Protein AF-A0A955QNT4-F1 (afdb_monomer)

Structure (mmCIF, N/CA/C/O backbone):
data_AF-A0A955QNT4-F1
#
_entry.id   AF-A0A955QNT4-F1
#
loop_
_atom_site.group_PDB
_atom_site.id
_atom_site.type_symbol
_atom_site.label_atom_id
_atom_site.label_alt_id
_atom_site.label_comp_id
_atom_site.label_asym_id
_atom_site.label_entity_id
_atom_site.label_seq_id
_atom_site.pdbx_PDB_ins_code
_atom_site.Cartn_x
_atom_site.Cartn_y
_atom_site.Cartn_z
_atom_site.occupancy
_atom_site.B_iso_or_equiv
_atom_site.auth_seq_id
_atom_site.auth_comp_id
_atom_site.auth_asym_id
_atom_site.auth_atom_id
_atom_site.pdbx_PDB_model_num
ATOM 1 N N . MET A 1 1 ? -27.814 4.237 9.116 1.00 56.31 1 MET A N 1
ATOM 2 C CA . MET A 1 1 ? -26.468 3.789 9.526 1.00 56.31 1 MET A CA 1
ATOM 3 C C . MET A 1 1 ? -25.624 3.875 8.273 1.00 56.31 1 MET A C 1
ATOM 5 O O . MET A 1 1 ? -26.120 3.396 7.261 1.00 56.31 1 MET A O 1
ATOM 9 N N . LYS A 1 2 ? -24.486 4.582 8.290 1.00 69.38 2 LYS A N 1
ATOM 10 C CA . LYS A 1 2 ? -23.701 4.764 7.061 1.00 69.38 2 LYS A CA 1
ATOM 11 C C . LYS A 1 2 ? -23.157 3.414 6.589 1.00 69.38 2 LYS A C 1
ATOM 13 O O . LYS A 1 2 ? -22.729 2.636 7.436 1.00 69.38 2 LYS A O 1
ATOM 18 N N . THR A 1 3 ? -23.185 3.126 5.292 1.00 85.06 3 THR A N 1
ATOM 19 C CA . THR A 1 3 ? -22.500 1.945 4.730 1.00 85.06 3 THR A CA 1
ATOM 20 C C . THR A 1 3 ? -21.046 2.281 4.382 1.00 85.06 3 THR A C 1
ATOM 22 O O . THR A 1 3 ? -20.682 3.455 4.275 1.00 85.06 3 THR A O 1
ATOM 25 N N . ALA A 1 4 ? -20.204 1.264 4.168 1.00 82.56 4 ALA A N 1
ATOM 26 C CA . ALA A 1 4 ? -18.839 1.470 3.673 1.00 82.56 4 ALA A CA 1
ATOM 27 C C . ALA A 1 4 ? -18.819 2.236 2.331 1.00 82.56 4 ALA A C 1
ATOM 29 O O . ALA A 1 4 ? -17.996 3.128 2.134 1.00 82.56 4 ALA A O 1
ATOM 30 N N . GLU A 1 5 ? -19.772 1.955 1.438 1.00 82.19 5 GLU A N 1
ATOM 31 C CA . GLU A 1 5 ? -19.935 2.652 0.154 1.00 82.19 5 GLU A CA 1
ATOM 32 C C . GLU A 1 5 ? -20.304 4.131 0.338 1.00 82.19 5 GLU A C 1
ATOM 34 O O . GLU A 1 5 ? -19.745 5.007 -0.326 1.00 82.19 5 GLU A O 1
ATOM 39 N N . GLU A 1 6 ? -21.207 4.433 1.278 1.00 83.62 6 GLU A N 1
ATOM 40 C CA . GLU A 1 6 ? -21.573 5.813 1.604 1.00 83.62 6 GLU A CA 1
ATOM 41 C C . GLU A 1 6 ? -20.375 6.594 2.158 1.00 83.62 6 GLU A C 1
ATOM 43 O O . GLU A 1 6 ? -20.200 7.764 1.812 1.00 83.62 6 GLU A O 1
ATOM 48 N N . LEU A 1 7 ? -19.517 5.952 2.960 1.00 84.25 7 LEU A N 1
ATOM 49 C CA . LEU A 1 7 ? -18.293 6.564 3.480 1.00 84.25 7 LEU A CA 1
ATOM 50 C C . LEU A 1 7 ? -17.336 6.940 2.339 1.00 84.25 7 LEU A C 1
ATOM 52 O O . LEU A 1 7 ? -16.879 8.079 2.254 1.00 84.25 7 LEU A O 1
ATOM 56 N N . ILE A 1 8 ? -17.108 6.013 1.407 1.00 85.31 8 ILE A N 1
ATOM 57 C CA . ILE A 1 8 ? -16.223 6.223 0.257 1.00 85.31 8 ILE A CA 1
ATOM 58 C C . ILE A 1 8 ? -16.749 7.294 -0.696 1.00 85.31 8 ILE A C 1
ATOM 60 O O . ILE A 1 8 ? -15.956 8.101 -1.178 1.00 85.31 8 ILE A O 1
ATOM 64 N N . SER A 1 9 ? -18.065 7.364 -0.918 1.00 77.25 9 SER A N 1
ATOM 65 C CA . SER A 1 9 ? -18.668 8.364 -1.812 1.00 77.25 9 SER A CA 1
ATOM 66 C C . SER A 1 9 ? -18.325 9.811 -1.421 1.00 77.25 9 SER A C 1
ATOM 68 O O . SER A 1 9 ? -18.162 10.676 -2.283 1.00 77.25 9 SER A O 1
ATOM 70 N N . ILE A 1 10 ? -18.152 10.063 -0.121 1.00 70.62 10 ILE A N 1
ATOM 71 C CA . ILE A 1 10 ? -17.757 11.363 0.422 1.00 70.62 10 ILE A CA 1
ATOM 72 C C . ILE A 1 10 ? -16.232 11.522 0.323 1.00 70.62 10 ILE A C 1
ATOM 74 O O . ILE A 1 10 ? -15.733 12.561 -0.120 1.00 70.62 10 ILE A O 1
ATOM 78 N N . SER A 1 11 ? -15.481 10.477 0.676 1.00 69.50 11 SER A N 1
ATOM 79 C CA . SER A 1 11 ? -14.023 10.530 0.812 1.00 69.50 11 SER A CA 1
ATOM 80 C C . SER A 1 11 ? -13.242 10.526 -0.498 1.00 69.50 11 SER A C 1
ATOM 82 O O . SER A 1 11 ? -12.152 11.089 -0.537 1.00 69.50 11 SER A O 1
ATOM 84 N N . THR A 1 12 ? -13.760 9.964 -1.592 1.00 65.25 12 THR A N 1
ATOM 85 C CA . THR A 1 12 ? -13.044 9.955 -2.887 1.00 65.25 12 THR A CA 1
ATOM 86 C C . THR A 1 12 ? -12.895 11.342 -3.501 1.00 65.25 12 THR A C 1
ATOM 88 O O . THR A 1 12 ? -12.057 11.542 -4.377 1.00 65.25 12 THR A O 1
ATOM 91 N N . THR A 1 13 ? -13.681 12.314 -3.032 1.00 65.25 13 THR A N 1
ATOM 92 C CA . THR A 1 13 ? -13.513 13.727 -3.397 1.00 65.25 13 THR A CA 1
ATOM 93 C C . THR A 1 13 ? -12.337 14.365 -2.648 1.00 65.25 13 THR A C 1
ATOM 95 O O . THR A 1 13 ? -11.706 15.285 -3.165 1.00 65.25 13 THR A O 1
ATOM 98 N N . LEU A 1 14 ? -12.025 13.867 -1.447 1.00 68.69 14 LEU A N 1
ATOM 99 C CA . LEU A 1 14 ? -10.957 14.370 -0.579 1.00 68.69 14 LEU A CA 1
ATOM 100 C C . LEU A 1 14 ? -9.618 13.684 -0.880 1.00 68.69 14 LEU A C 1
ATOM 102 O O . LEU A 1 14 ? -8.588 14.346 -0.985 1.00 68.69 14 LEU A O 1
ATOM 106 N N . TYR A 1 15 ? -9.648 12.368 -1.099 1.00 81.38 15 TYR A N 1
ATOM 107 C CA . TYR A 1 15 ? -8.472 11.539 -1.344 1.00 81.38 15 TYR A CA 1
ATOM 108 C C . TYR A 1 15 ? -8.457 11.042 -2.786 1.00 81.38 15 TYR A C 1
ATOM 110 O O . TYR A 1 15 ? -9.047 10.016 -3.136 1.00 81.38 15 TYR A O 1
ATOM 118 N N . THR A 1 16 ? -7.759 11.793 -3.637 1.00 84.56 16 THR A N 1
ATOM 119 C CA . THR A 1 16 ? -7.593 11.459 -5.055 1.00 84.56 16 THR A CA 1
ATOM 120 C C . THR A 1 16 ? -6.184 10.964 -5.339 1.00 84.56 16 THR A C 1
ATOM 122 O O . THR A 1 16 ? -5.198 11.457 -4.784 1.00 84.56 16 THR A O 1
ATOM 125 N N . LEU A 1 17 ? -6.076 9.981 -6.235 1.00 87.00 17 LEU A N 1
ATOM 126 C CA . LEU A 1 17 ? -4.774 9.516 -6.693 1.00 87.00 17 LEU A CA 1
ATOM 127 C C . LEU A 1 17 ? -4.069 10.631 -7.487 1.00 87.00 17 LEU A C 1
ATOM 129 O O . LEU A 1 17 ? -4.701 11.286 -8.325 1.00 87.00 17 LEU A O 1
ATOM 133 N N . PRO A 1 18 ? -2.756 10.847 -7.274 1.00 88.06 18 PRO A N 1
ATOM 134 C CA . PRO A 1 18 ? -1.990 11.829 -8.028 1.00 88.06 18 PRO A CA 1
ATOM 135 C C . PRO A 1 18 ? -2.133 11.631 -9.540 1.00 88.06 18 PRO A C 1
ATOM 137 O O . PRO A 1 18 ? -2.067 10.504 -10.030 1.00 88.06 18 PRO A O 1
ATOM 140 N N . LYS A 1 19 ? -2.230 12.729 -10.302 1.00 88.19 19 LYS A N 1
ATOM 141 C CA . LYS A 1 19 ? -2.361 12.689 -11.774 1.00 88.19 19 LYS A CA 1
ATOM 142 C C . LYS A 1 19 ? -1.302 11.812 -12.449 1.00 88.19 19 LYS A C 1
ATOM 144 O O . LYS A 1 19 ? -1.617 11.102 -13.396 1.00 88.19 19 LYS A O 1
ATOM 149 N N . VAL A 1 20 ? -0.070 11.818 -11.935 1.00 90.06 20 VAL A N 1
ATOM 150 C CA . VAL A 1 20 ? 1.014 10.964 -12.445 1.00 90.06 20 VAL A CA 1
ATOM 151 C C . VAL A 1 20 ? 0.674 9.472 -12.362 1.00 90.06 20 VAL A C 1
ATOM 153 O O . VAL A 1 20 ? 0.978 8.729 -13.290 1.00 90.06 20 VAL A O 1
ATOM 156 N N . TYR A 1 21 ? -0.010 9.025 -11.304 1.00 91.25 21 TYR A N 1
ATOM 157 C CA . TYR A 1 21 ? -0.427 7.629 -11.193 1.00 91.25 21 TYR A CA 1
ATOM 158 C C . TYR A 1 21 ? -1.523 7.285 -12.206 1.00 91.25 21 TYR A C 1
ATOM 160 O O . TYR A 1 21 ? -1.507 6.198 -12.768 1.00 91.25 21 TYR A O 1
ATOM 168 N N . LEU A 1 22 ? -2.430 8.218 -12.510 1.00 90.31 22 LEU A N 1
ATOM 169 C CA . LEU A 1 22 ? -3.446 8.005 -13.546 1.00 90.31 22 LEU A CA 1
ATOM 170 C C . LEU A 1 22 ? -2.814 7.814 -14.935 1.00 90.31 22 LEU A C 1
ATOM 172 O O . LEU A 1 22 ? -3.275 6.975 -15.705 1.00 90.31 22 LEU A O 1
ATOM 176 N N . GLU A 1 23 ? -1.732 8.534 -15.245 1.00 91.81 23 GLU A N 1
ATOM 177 C CA . GLU A 1 23 ? -0.965 8.308 -16.479 1.00 91.81 23 GLU A CA 1
ATOM 178 C C . GLU A 1 23 ? -0.245 6.955 -16.469 1.00 91.81 23 GLU A C 1
ATOM 180 O O . GLU A 1 23 ? -0.274 6.232 -17.462 1.00 91.81 23 GLU A O 1
ATOM 185 N N . VAL A 1 24 ? 0.339 6.564 -15.334 1.00 92.69 24 VAL A N 1
ATOM 186 C CA . VAL A 1 24 ? 0.942 5.232 -15.161 1.00 92.69 24 VAL A CA 1
ATOM 187 C C . VAL A 1 24 ? -0.095 4.121 -15.344 1.00 92.69 24 VAL A C 1
ATOM 189 O O . VAL A 1 24 ? 0.181 3.135 -16.024 1.00 92.69 24 VAL A O 1
ATOM 192 N N . LYS A 1 25 ? -1.305 4.301 -14.806 1.00 90.25 25 LYS A N 1
ATOM 193 C CA . LYS A 1 25 ? -2.412 3.356 -14.956 1.00 90.25 25 LYS A CA 1
ATOM 194 C C . LYS A 1 25 ? -2.791 3.168 -16.426 1.00 90.25 25 LYS A C 1
ATOM 196 O O . LYS A 1 25 ? -2.890 2.033 -16.875 1.00 90.25 25 LYS A O 1
ATOM 201 N N . LYS A 1 26 ? -2.914 4.254 -17.202 1.00 91.75 26 LYS A N 1
ATOM 202 C CA . LYS A 1 26 ? -3.185 4.177 -18.653 1.00 91.75 26 LYS A CA 1
ATOM 203 C C . LYS A 1 26 ? -2.134 3.363 -19.404 1.00 91.75 26 LYS A C 1
ATOM 205 O O . LYS A 1 26 ? -2.475 2.658 -20.346 1.00 91.75 26 LYS A O 1
ATOM 210 N N . VAL A 1 27 ? -0.864 3.481 -19.010 1.00 94.12 27 VAL A N 1
ATOM 211 C CA . VAL A 1 27 ? 0.221 2.696 -19.610 1.00 94.12 27 VAL A CA 1
ATOM 212 C C . VAL A 1 27 ? 0.073 1.217 -19.260 1.00 94.12 27 VAL A C 1
ATOM 214 O O . VAL A 1 27 ? 0.208 0.380 -20.139 1.00 94.12 27 VAL A O 1
ATOM 217 N N . ILE A 1 28 ? -0.226 0.886 -18.004 1.00 90.38 28 ILE A N 1
ATOM 218 C CA . ILE A 1 28 ? -0.339 -0.509 -17.551 1.00 90.38 28 ILE A CA 1
ATOM 219 C C . ILE A 1 28 ? -1.591 -1.207 -18.091 1.00 90.38 28 ILE A C 1
ATOM 221 O O . ILE A 1 28 ? -1.541 -2.397 -18.385 1.00 90.38 28 ILE A O 1
ATOM 225 N N . ASP A 1 29 ? -2.686 -0.472 -18.278 1.00 88.81 29 ASP A N 1
ATOM 226 C CA . ASP A 1 29 ? -3.911 -1.003 -18.882 1.00 88.81 29 ASP A CA 1
ATOM 227 C C . ASP A 1 29 ? -3.786 -1.202 -20.410 1.00 88.81 29 ASP A C 1
ATOM 229 O O . ASP A 1 29 ? -4.643 -1.845 -21.018 1.00 88.81 29 ASP A O 1
ATOM 233 N N . ASN A 1 30 ? -2.749 -0.647 -21.052 1.00 93.19 30 ASN A N 1
ATOM 234 C CA . ASN A 1 30 ? -2.530 -0.770 -22.491 1.00 93.19 30 ASN A CA 1
ATOM 235 C C . ASN A 1 30 ? -1.679 -2.019 -22.814 1.00 93.19 30 ASN A C 1
ATOM 237 O O . ASN A 1 30 ? -0.495 -2.044 -22.471 1.00 93.19 30 ASN A O 1
ATOM 241 N N . PRO A 1 31 ? -2.222 -3.027 -23.527 1.00 90.00 31 PRO A N 1
ATOM 242 C CA . PRO A 1 31 ? -1.489 -4.253 -23.854 1.00 90.00 31 PRO A CA 1
ATOM 243 C C . PRO A 1 31 ? -0.277 -4.026 -24.772 1.00 90.00 31 PRO A C 1
ATOM 245 O O . PRO A 1 31 ? 0.640 -4.844 -24.771 1.00 90.00 31 PRO A O 1
ATOM 248 N N . ASP A 1 32 ? -0.249 -2.917 -25.517 1.00 94.19 32 ASP A N 1
ATOM 249 C CA . ASP A 1 32 ? 0.837 -2.565 -26.440 1.00 94.19 32 ASP A CA 1
ATOM 250 C C . ASP A 1 32 ? 1.890 -1.640 -25.801 1.00 94.19 32 ASP A C 1
ATOM 252 O O . ASP A 1 32 ? 2.818 -1.177 -26.471 1.00 94.19 32 ASP A O 1
ATOM 256 N N . ALA A 1 33 ? 1.752 -1.321 -24.510 1.00 94.75 33 ALA A N 1
ATOM 257 C CA . ALA A 1 33 ? 2.676 -0.433 -23.821 1.00 94.75 33 ALA A CA 1
ATOM 258 C C . ALA A 1 33 ? 4.062 -1.053 -23.622 1.00 94.75 33 ALA A C 1
ATOM 260 O O . ALA A 1 33 ? 4.229 -2.241 -23.343 1.00 94.75 33 ALA A O 1
ATOM 261 N N . THR A 1 34 ? 5.082 -0.200 -23.688 1.00 95.06 34 THR A N 1
ATOM 262 C CA . THR A 1 34 ? 6.476 -0.605 -23.504 1.00 95.06 34 THR A CA 1
ATOM 263 C C . THR A 1 34 ? 7.023 -0.198 -22.135 1.00 95.06 34 THR A C 1
ATOM 265 O O . THR A 1 34 ? 6.543 0.731 -21.480 1.00 95.06 34 THR A O 1
ATOM 268 N N . MET A 1 35 ? 8.141 -0.815 -21.734 1.00 94.62 35 MET A N 1
ATOM 269 C CA . MET A 1 35 ? 8.914 -0.394 -20.554 1.00 94.62 35 MET A CA 1
ATOM 270 C C . MET A 1 35 ? 9.315 1.090 -20.604 1.00 94.62 35 MET A C 1
ATOM 272 O O . MET A 1 35 ? 9.423 1.752 -19.566 1.00 94.62 35 MET A O 1
ATOM 276 N N . ALA A 1 36 ? 9.544 1.623 -21.809 1.00 95.19 36 ALA A N 1
ATOM 277 C CA . ALA A 1 36 ? 9.896 3.022 -22.009 1.00 95.19 36 ALA A CA 1
ATOM 278 C C . ALA A 1 36 ? 8.711 3.953 -21.720 1.00 95.19 36 ALA A C 1
ATOM 280 O O . ALA A 1 36 ? 8.914 5.036 -21.170 1.00 95.19 36 ALA A O 1
ATOM 281 N N . ASP A 1 37 ? 7.487 3.524 -22.032 1.00 96.06 37 ASP A N 1
ATOM 282 C CA . ASP A 1 37 ? 6.273 4.293 -21.761 1.00 96.06 37 ASP A CA 1
ATOM 283 C C . ASP A 1 37 ? 6.009 4.397 -20.260 1.00 96.06 37 ASP A C 1
ATOM 285 O O . ASP A 1 37 ? 5.780 5.500 -19.763 1.00 96.06 37 ASP A O 1
ATOM 289 N N . LEU A 1 38 ? 6.166 3.292 -19.519 1.00 95.50 38 LEU A N 1
ATOM 290 C CA . LEU A 1 38 ? 6.052 3.306 -18.055 1.00 95.50 38 LEU A CA 1
ATOM 291 C C . LEU A 1 38 ? 7.102 4.230 -17.436 1.00 95.50 38 LEU A C 1
ATOM 293 O O . LEU A 1 38 ? 6.799 5.061 -16.578 1.00 95.50 38 LEU A O 1
ATOM 297 N N . SER A 1 39 ? 8.342 4.122 -17.916 1.00 94.94 39 SER A N 1
ATOM 298 C CA . SER A 1 39 ? 9.442 4.951 -17.428 1.00 94.94 39 SER A CA 1
ATOM 299 C C . SER A 1 39 ? 9.177 6.435 -17.654 1.00 94.94 39 SER A C 1
ATOM 301 O O . SER A 1 39 ? 9.415 7.242 -16.754 1.00 94.94 39 SER A O 1
ATOM 303 N N . ARG A 1 40 ? 8.647 6.794 -18.831 1.00 95.25 40 ARG A N 1
ATOM 304 C CA . ARG A 1 40 ? 8.262 8.165 -19.179 1.00 95.25 40 ARG A CA 1
ATOM 305 C C . ARG A 1 40 ? 7.129 8.664 -18.289 1.00 95.25 40 ARG A C 1
ATOM 307 O O . ARG A 1 40 ? 7.255 9.758 -17.756 1.00 95.25 40 ARG A O 1
ATOM 314 N N . ALA A 1 41 ? 6.081 7.864 -18.091 1.00 95.31 41 ALA A N 1
ATOM 315 C CA . ALA A 1 41 ? 4.929 8.235 -17.271 1.00 95.31 41 ALA A CA 1
ATOM 316 C C . ALA A 1 41 ? 5.331 8.571 -15.826 1.00 95.31 41 ALA A C 1
ATOM 318 O O . ALA A 1 41 ? 4.942 9.615 -15.311 1.00 95.31 41 ALA A O 1
ATOM 319 N N . ILE A 1 42 ? 6.178 7.748 -15.198 1.00 94.81 42 ILE A N 1
ATOM 320 C CA . ILE A 1 42 ? 6.666 7.996 -13.828 1.00 94.81 42 ILE A CA 1
ATOM 321 C C . ILE A 1 42 ? 7.591 9.221 -13.783 1.00 94.81 42 ILE A C 1
ATOM 323 O O . ILE A 1 42 ? 7.513 10.031 -12.858 1.00 94.81 42 ILE A O 1
ATOM 327 N N . SER A 1 43 ? 8.445 9.375 -14.800 1.00 93.56 43 SER A N 1
ATOM 328 C CA . SER A 1 43 ? 9.464 10.433 -14.865 1.00 93.56 43 SER A CA 1
ATOM 329 C C . SER A 1 43 ? 8.893 11.845 -15.041 1.00 93.56 43 SER A C 1
ATOM 331 O O . SER A 1 43 ? 9.627 12.814 -14.862 1.00 93.56 43 SER A O 1
ATOM 333 N N . ILE A 1 44 ? 7.595 11.982 -15.347 1.00 92.44 44 ILE A N 1
ATOM 334 C CA . ILE A 1 44 ? 6.891 13.275 -15.392 1.00 92.44 44 ILE A CA 1
ATOM 335 C C . ILE A 1 44 ? 6.849 13.942 -14.009 1.00 92.44 44 ILE A C 1
ATOM 337 O O . ILE A 1 44 ? 6.885 15.169 -13.932 1.00 92.44 44 ILE A O 1
ATOM 341 N N . ASP A 1 45 ? 6.795 13.164 -12.921 1.00 93.94 45 ASP A N 1
ATOM 342 C CA . ASP A 1 45 ? 6.802 13.683 -11.549 1.00 93.94 45 ASP A CA 1
ATOM 343 C C . ASP A 1 45 ? 8.163 13.397 -10.883 1.00 93.94 45 ASP A C 1
ATOM 345 O O . ASP A 1 45 ? 8.455 12.248 -10.518 1.00 93.94 45 ASP A O 1
ATOM 349 N N . PRO A 1 46 ? 9.016 14.425 -10.688 1.00 91.75 46 PRO A N 1
ATOM 350 C CA . PRO A 1 46 ? 10.331 14.250 -10.073 1.00 91.75 46 PRO A CA 1
ATOM 351 C C . PRO A 1 46 ? 10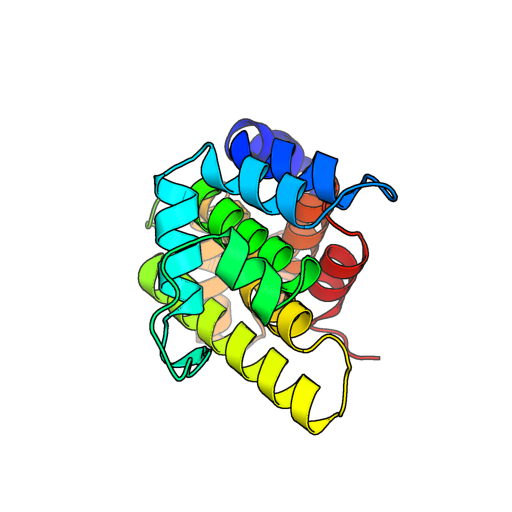.254 13.688 -8.654 1.00 91.75 46 PRO A C 1
ATOM 353 O O . PRO A 1 46 ? 11.126 12.930 -8.232 1.00 91.75 46 PRO A O 1
ATOM 356 N N . GLY A 1 47 ? 9.198 14.031 -7.914 1.00 91.69 47 GLY A N 1
ATOM 357 C CA . GLY A 1 47 ? 9.002 13.536 -6.564 1.00 91.69 47 GLY A CA 1
ATOM 358 C C . GLY A 1 47 ? 8.706 12.033 -6.545 1.00 91.69 47 GLY A C 1
ATOM 359 O O . GLY A 1 47 ? 9.307 11.309 -5.760 1.00 91.69 47 GLY A O 1
ATOM 360 N N . MET A 1 48 ? 7.786 11.569 -7.392 1.00 91.94 48 MET A N 1
ATOM 361 C CA . MET A 1 48 ? 7.402 10.165 -7.537 1.00 91.94 48 MET A CA 1
ATOM 362 C C . MET A 1 48 ? 8.621 9.363 -7.969 1.00 91.94 48 MET A C 1
ATOM 364 O O . MET A 1 48 ? 8.951 8.352 -7.357 1.00 91.94 48 MET A O 1
ATOM 368 N N . THR A 1 49 ? 9.348 9.886 -8.957 1.00 94.50 49 THR A N 1
ATOM 369 C CA . THR A 1 49 ? 10.608 9.320 -9.432 1.00 94.50 49 THR A CA 1
ATOM 370 C C . THR A 1 49 ? 11.614 9.153 -8.299 1.00 94.50 49 THR A C 1
ATOM 372 O O . THR A 1 49 ? 12.144 8.061 -8.101 1.00 94.50 49 THR A O 1
ATOM 375 N N . ALA A 1 50 ? 11.849 10.204 -7.511 1.00 94.50 50 ALA A N 1
ATOM 376 C CA . ALA A 1 50 ? 12.777 10.150 -6.389 1.00 94.50 50 ALA A CA 1
ATOM 377 C C . ALA A 1 50 ? 12.342 9.129 -5.326 1.00 94.50 50 ALA A C 1
ATOM 379 O O . ALA A 1 50 ? 13.176 8.367 -4.835 1.00 94.50 50 ALA A O 1
ATOM 380 N N . THR A 1 51 ? 11.051 9.071 -4.983 1.00 91.62 51 THR A N 1
ATOM 381 C CA . THR A 1 51 ? 10.539 8.120 -3.987 1.00 91.62 51 THR A CA 1
ATOM 382 C C . THR A 1 51 ? 10.618 6.674 -4.482 1.00 91.62 51 THR A C 1
ATOM 384 O O . THR A 1 51 ? 11.091 5.813 -3.741 1.00 91.62 51 THR A O 1
ATOM 387 N N . VAL A 1 52 ? 10.248 6.401 -5.737 1.00 92.62 52 VAL A N 1
ATOM 388 C CA . VAL A 1 52 ? 10.374 5.065 -6.345 1.00 92.62 52 VAL A CA 1
ATOM 389 C C . VAL A 1 52 ? 11.842 4.640 -6.394 1.00 92.62 52 VAL A C 1
ATOM 391 O O . VAL A 1 52 ? 12.176 3.546 -5.947 1.00 92.62 52 VAL A O 1
ATOM 394 N N . LEU A 1 53 ? 12.752 5.511 -6.840 1.00 94.38 53 LEU A N 1
ATOM 395 C CA . LEU A 1 53 ? 14.188 5.209 -6.839 1.00 94.38 53 LEU A CA 1
ATOM 396 C C . LEU A 1 53 ? 14.734 4.989 -5.425 1.00 94.38 53 LEU A C 1
ATOM 398 O O . LEU A 1 53 ? 15.587 4.123 -5.234 1.00 94.38 53 LEU A O 1
ATOM 402 N N . LYS A 1 54 ? 14.251 5.729 -4.421 1.00 92.56 54 LYS A N 1
ATOM 403 C CA . LYS A 1 54 ? 14.624 5.507 -3.016 1.00 92.56 54 LYS A CA 1
ATOM 404 C C . LYS A 1 54 ? 14.184 4.122 -2.537 1.00 92.56 54 LYS A C 1
ATOM 406 O O . LYS A 1 54 ? 14.971 3.452 -1.874 1.00 92.56 54 LYS A O 1
ATOM 411 N N . LEU A 1 55 ? 12.978 3.678 -2.901 1.00 88.75 55 LEU A N 1
ATOM 412 C CA . LEU A 1 55 ? 12.493 2.331 -2.589 1.00 88.75 55 LEU A CA 1
ATOM 413 C C . LEU A 1 55 ? 13.335 1.264 -3.288 1.00 88.75 55 LEU A C 1
ATOM 415 O O . LEU A 1 55 ? 13.845 0.375 -2.615 1.00 88.75 55 LEU A O 1
ATOM 419 N N . VAL A 1 56 ? 13.569 1.394 -4.596 1.00 91.19 56 VAL A N 1
ATOM 420 C CA . VAL A 1 56 ? 14.385 0.452 -5.388 1.00 91.19 56 VAL A CA 1
ATOM 421 C C . VAL A 1 56 ? 15.820 0.338 -4.862 1.00 91.19 56 VAL A C 1
ATOM 423 O O . VAL A 1 56 ? 16.410 -0.736 -4.903 1.00 91.19 56 VAL A O 1
ATOM 426 N N . ASN A 1 57 ? 16.387 1.424 -4.334 1.00 92.81 57 ASN A N 1
ATOM 427 C CA . ASN A 1 57 ? 17.729 1.432 -3.742 1.00 92.81 57 ASN A CA 1
ATOM 428 C C . ASN A 1 57 ? 17.765 1.076 -2.251 1.00 92.81 57 ASN A C 1
ATOM 430 O O . ASN A 1 57 ? 18.836 1.102 -1.644 1.00 92.81 57 ASN A O 1
ATOM 434 N N . SER A 1 58 ? 16.623 0.794 -1.628 1.00 89.00 58 SER A N 1
ATOM 435 C CA . SER A 1 58 ? 16.598 0.449 -0.211 1.00 89.00 58 SER A CA 1
ATOM 436 C C . SER A 1 58 ? 17.190 -0.944 0.032 1.00 89.00 58 SER A C 1
ATOM 438 O O . SER A 1 58 ? 17.245 -1.793 -0.864 1.00 89.00 58 SER A 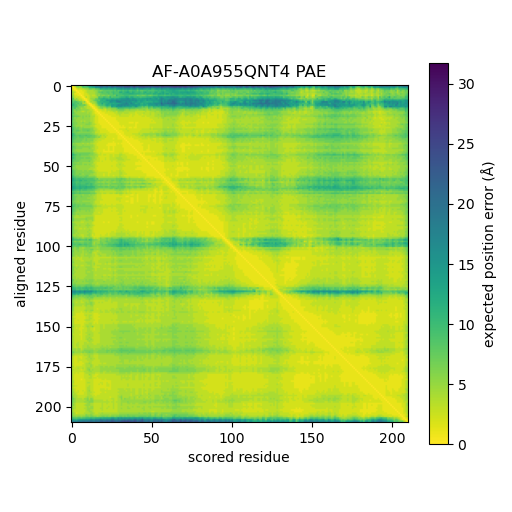O 1
ATOM 440 N N . ALA A 1 59 ? 17.595 -1.205 1.279 1.00 84.19 59 ALA A N 1
ATOM 441 C CA . ALA A 1 59 ? 18.108 -2.513 1.697 1.00 84.19 59 ALA A CA 1
ATOM 442 C C . ALA A 1 59 ? 17.142 -3.668 1.357 1.00 84.19 59 ALA A C 1
ATOM 444 O O . ALA A 1 59 ? 17.578 -4.792 1.138 1.00 84.19 59 ALA A O 1
ATOM 445 N N . PHE A 1 60 ? 15.847 -3.366 1.231 1.00 78.38 60 PHE A N 1
ATOM 446 C CA . PHE A 1 60 ? 14.783 -4.283 0.827 1.00 78.38 60 PHE A CA 1
ATOM 447 C C . PHE A 1 60 ? 14.995 -4.952 -0.542 1.00 78.38 60 PHE A C 1
ATOM 449 O O . PHE A 1 60 ? 14.566 -6.094 -0.720 1.00 78.38 60 PHE A O 1
ATOM 456 N N . TYR A 1 61 ? 15.618 -4.254 -1.499 1.00 83.38 61 TYR A N 1
ATOM 457 C CA . TYR A 1 61 ? 15.928 -4.778 -2.838 1.00 83.38 61 TYR A CA 1
ATOM 458 C C . TYR A 1 61 ? 17.390 -5.210 -2.994 1.00 83.38 61 TYR A C 1
ATOM 460 O O . TYR A 1 61 ? 17.714 -5.860 -3.985 1.00 83.38 61 TYR A O 1
ATOM 468 N N . ALA A 1 62 ? 18.258 -4.862 -2.035 1.00 86.00 62 ALA A N 1
ATOM 469 C CA . ALA A 1 62 ? 19.665 -5.271 -1.976 1.00 86.00 62 ALA A CA 1
ATOM 470 C C . ALA A 1 62 ? 20.414 -5.142 -3.321 1.00 86.00 62 ALA A C 1
ATOM 472 O O . ALA A 1 62 ? 21.174 -6.025 -3.722 1.00 86.00 62 ALA A O 1
ATOM 473 N N . MET A 1 63 ? 20.180 -4.039 -4.041 1.00 87.75 63 MET A N 1
ATOM 474 C CA . MET A 1 63 ? 20.745 -3.836 -5.374 1.00 87.75 63 MET A CA 1
ATOM 475 C C . MET A 1 63 ? 22.281 -3.768 -5.314 1.00 87.75 63 MET A C 1
ATOM 477 O O 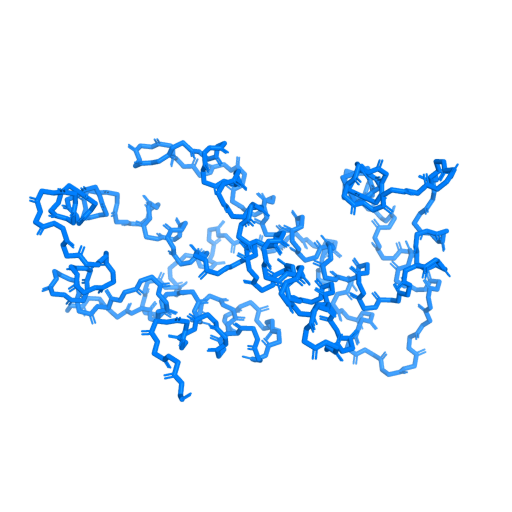. MET A 1 63 ? 22.826 -3.002 -4.518 1.00 87.75 63 MET A O 1
ATOM 481 N N . PRO A 1 64 ? 23.007 -4.499 -6.184 1.00 85.69 64 PRO A N 1
ATOM 482 C CA . PRO A 1 64 ? 24.473 -4.537 -6.156 1.00 85.69 64 PRO A CA 1
ATOM 483 C C . PRO A 1 64 ? 25.109 -3.201 -6.560 1.00 85.69 64 PRO A C 1
ATOM 485 O O . PRO A 1 64 ? 26.269 -2.935 -6.253 1.00 85.69 64 PRO A O 1
ATOM 488 N N . ARG A 1 65 ? 24.365 -2.364 -7.290 1.00 90.94 65 ARG A N 1
ATOM 489 C CA . ARG A 1 65 ? 24.745 -1.001 -7.665 1.00 90.94 65 ARG A CA 1
ATOM 490 C C . ARG A 1 65 ? 23.531 -0.096 -7.557 1.00 90.94 65 ARG A C 1
ATOM 492 O O . ARG A 1 65 ? 22.411 -0.533 -7.817 1.00 90.94 65 ARG A O 1
ATOM 499 N N . LYS A 1 66 ? 23.781 1.172 -7.233 1.00 93.31 66 LYS A N 1
ATOM 500 C CA . LYS A 1 66 ? 22.747 2.202 -7.168 1.00 93.31 66 LYS A CA 1
ATOM 501 C C . LYS A 1 66 ? 22.027 2.327 -8.517 1.00 93.31 66 LYS A C 1
ATOM 503 O O . LYS A 1 66 ? 22.663 2.431 -9.564 1.00 93.31 66 LYS A O 1
ATOM 508 N N . VAL A 1 67 ? 20.701 2.316 -8.476 1.00 96.00 67 VAL A N 1
ATOM 509 C CA . VAL A 1 67 ? 19.807 2.543 -9.613 1.00 96.00 67 VAL A CA 1
ATOM 510 C C . VAL A 1 67 ? 19.466 4.028 -9.668 1.00 96.00 67 VAL A C 1
ATOM 512 O O . VAL A 1 67 ? 18.868 4.562 -8.739 1.00 96.00 67 VAL A O 1
ATOM 515 N N . GLU A 1 68 ? 19.858 4.708 -10.743 1.00 94.81 68 GLU A N 1
ATOM 516 C CA . GLU A 1 68 ? 19.742 6.173 -10.846 1.00 94.81 68 GLU A CA 1
ATOM 517 C C . GLU A 1 68 ? 18.606 6.642 -11.763 1.00 94.81 68 GLU A C 1
ATOM 519 O O . GLU A 1 68 ? 18.268 7.821 -11.765 1.00 94.81 68 GLU A O 1
ATOM 524 N N . THR A 1 69 ? 17.992 5.736 -12.529 1.00 95.94 69 THR A N 1
ATOM 525 C CA . THR A 1 69 ? 16.927 6.072 -13.485 1.00 95.94 69 THR A CA 1
ATOM 526 C C . THR A 1 69 ? 15.767 5.090 -13.407 1.00 95.94 69 THR A C 1
ATOM 528 O O . THR A 1 69 ? 15.962 3.899 -13.143 1.00 95.94 69 THR A O 1
ATOM 531 N N . ILE A 1 70 ? 14.549 5.574 -13.680 1.00 96.06 70 ILE A N 1
ATOM 532 C CA . ILE A 1 70 ? 13.359 4.713 -13.733 1.00 96.06 70 ILE A CA 1
ATOM 533 C C . ILE A 1 70 ? 13.500 3.670 -14.836 1.00 96.06 70 ILE A C 1
ATOM 535 O O . ILE A 1 70 ? 13.221 2.503 -14.594 1.00 96.06 70 ILE A O 1
ATOM 539 N N . SER A 1 71 ? 14.036 4.037 -16.002 1.00 96.00 71 SER A N 1
ATOM 540 C CA . SER A 1 71 ? 14.277 3.081 -17.088 1.00 96.00 71 SER A CA 1
ATOM 541 C C . SER A 1 71 ? 15.161 1.914 -16.649 1.00 96.00 71 SER A C 1
ATOM 543 O O . SER A 1 71 ? 14.911 0.770 -17.025 1.00 96.00 71 SER A O 1
ATOM 545 N N . ARG A 1 72 ? 16.174 2.170 -15.808 1.00 94.88 72 ARG A N 1
ATOM 546 C CA . ARG A 1 72 ? 17.004 1.101 -15.246 1.00 94.88 72 ARG A CA 1
ATOM 547 C C . ARG A 1 72 ? 16.248 0.276 -14.206 1.00 94.88 72 ARG A C 1
ATOM 549 O O . ARG A 1 72 ? 16.410 -0.940 -14.207 1.00 94.88 72 ARG A O 1
ATOM 556 N N . ALA A 1 73 ? 15.432 0.905 -13.359 1.00 94.38 73 ALA A N 1
ATOM 557 C CA . ALA A 1 73 ? 14.583 0.197 -12.400 1.00 94.38 73 ALA A CA 1
ATOM 558 C C . ALA A 1 73 ? 13.610 -0.758 -13.110 1.00 94.38 73 ALA A C 1
ATOM 560 O O . ALA A 1 73 ? 13.576 -1.941 -12.780 1.00 94.38 73 ALA A O 1
ATOM 561 N N . VAL A 1 74 ? 12.907 -0.277 -14.141 1.00 94.50 74 VAL A N 1
ATOM 562 C CA . VAL A 1 74 ? 11.991 -1.078 -14.969 1.00 94.50 74 VAL A CA 1
ATOM 563 C C . VAL A 1 74 ? 12.738 -2.191 -15.703 1.00 94.50 74 VAL A C 1
ATOM 565 O O . VAL A 1 74 ? 12.250 -3.311 -15.761 1.00 94.50 74 VAL A O 1
ATOM 568 N N . GLY A 1 75 ? 13.944 -1.932 -16.216 1.00 93.12 75 GLY A N 1
ATOM 569 C CA . GLY A 1 75 ? 14.740 -2.962 -16.890 1.00 93.12 75 GLY A CA 1
ATOM 570 C C . GLY A 1 75 ? 15.251 -4.080 -15.970 1.00 93.12 75 GLY A C 1
ATOM 571 O O . GLY A 1 75 ? 15.508 -5.178 -16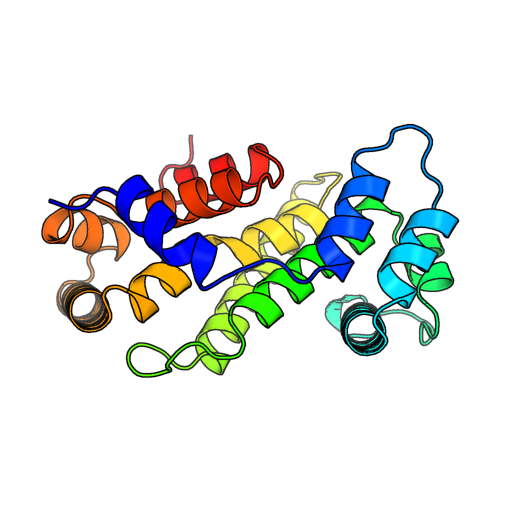.451 1.00 93.12 75 GLY A O 1
ATOM 572 N N . ILE A 1 76 ? 15.425 -3.817 -14.668 1.00 91.31 76 ILE A N 1
ATOM 573 C CA . ILE A 1 76 ? 15.865 -4.826 -13.688 1.00 91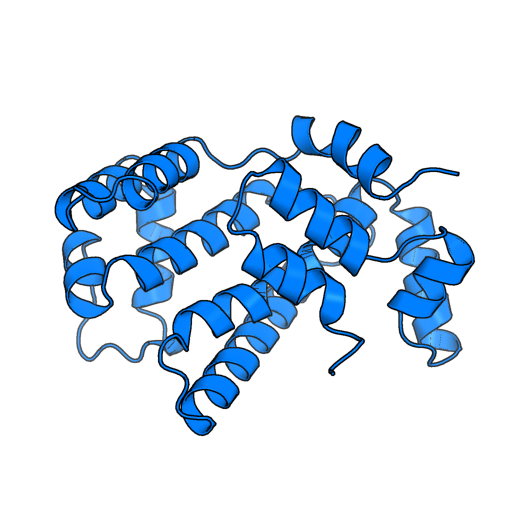.31 76 ILE A CA 1
ATOM 574 C C . ILE A 1 76 ? 14.669 -5.570 -13.089 1.00 91.31 76 ILE A C 1
ATOM 576 O O . ILE A 1 76 ? 14.704 -6.790 -12.981 1.00 91.31 76 ILE A O 1
ATOM 580 N N . LEU A 1 77 ? 13.646 -4.830 -12.656 1.00 89.00 77 LEU A N 1
ATOM 581 C CA . LEU A 1 77 ? 12.512 -5.377 -11.910 1.00 89.00 77 LEU A CA 1
ATOM 582 C C . LEU A 1 77 ? 11.359 -5.823 -12.816 1.00 89.00 77 LEU A C 1
ATOM 584 O O . LEU A 1 77 ? 10.551 -6.647 -12.412 1.00 89.00 77 LEU A O 1
ATOM 588 N N . GLY A 1 78 ? 11.267 -5.287 -14.031 1.00 90.00 78 GLY A N 1
ATOM 589 C CA . GLY A 1 78 ? 10.106 -5.438 -14.903 1.00 90.00 78 GLY A CA 1
ATOM 590 C C . GLY A 1 78 ? 9.053 -4.348 -14.686 1.00 90.00 78 GLY A C 1
ATOM 591 O O . GLY A 1 78 ? 9.147 -3.519 -13.777 1.00 90.00 78 GLY A O 1
ATOM 592 N N . MET A 1 79 ? 8.036 -4.333 -15.552 1.00 90.50 79 MET A N 1
ATOM 593 C CA . MET A 1 79 ? 6.990 -3.304 -15.511 1.00 90.50 79 MET A CA 1
ATOM 594 C C . MET A 1 79 ? 6.072 -3.449 -14.299 1.00 90.50 79 MET A C 1
ATOM 596 O O . MET A 1 79 ? 5.831 -2.462 -13.609 1.00 90.50 79 MET A O 1
ATOM 600 N N . GLN A 1 80 ? 5.589 -4.667 -14.027 1.00 87.81 80 GLN A N 1
ATOM 601 C CA . GLN A 1 80 ? 4.587 -4.897 -12.986 1.00 87.81 80 GLN A CA 1
ATOM 602 C C . GLN A 1 80 ? 5.097 -4.514 -11.586 1.00 87.81 80 GLN A C 1
ATOM 604 O O . GLN A 1 80 ? 4.433 -3.712 -10.933 1.00 87.81 80 GLN A O 1
ATOM 609 N N . PRO A 1 81 ? 6.302 -4.929 -11.140 1.00 88.44 81 PRO A N 1
ATOM 610 C CA . PRO A 1 81 ? 6.792 -4.510 -9.828 1.00 88.44 81 PRO A CA 1
ATOM 611 C C . PRO A 1 81 ? 7.001 -3.000 -9.701 1.00 88.44 81 PRO A C 1
ATOM 613 O O . PRO A 1 81 ? 6.752 -2.425 -8.644 1.00 88.44 81 PRO A O 1
ATOM 616 N N . VAL A 1 82 ? 7.445 -2.329 -10.769 1.00 91.94 82 VAL A N 1
ATOM 617 C CA . VAL A 1 82 ? 7.612 -0.868 -10.746 1.00 91.94 82 VAL A CA 1
ATOM 618 C C . VAL A 1 82 ? 6.259 -0.159 -10.712 1.00 91.94 82 VAL A C 1
ATOM 620 O O . VAL A 1 82 ? 6.121 0.835 -9.998 1.00 91.94 82 VAL A O 1
ATOM 623 N N . HIS A 1 83 ? 5.253 -0.669 -11.425 1.00 91.38 83 HIS A N 1
ATOM 624 C CA . HIS A 1 83 ? 3.876 -0.198 -11.292 1.00 91.38 83 HIS A CA 1
ATOM 625 C C . HIS A 1 83 ? 3.378 -0.339 -9.852 1.00 91.38 83 HIS A C 1
ATOM 627 O O . HIS A 1 83 ? 2.895 0.640 -9.288 1.00 91.38 83 HIS A O 1
ATOM 633 N N . ASP A 1 84 ? 3.549 -1.512 -9.244 1.00 89.69 84 ASP A N 1
ATOM 634 C CA . ASP A 1 84 ? 3.045 -1.799 -7.901 1.00 89.69 84 ASP A CA 1
ATOM 635 C C . ASP A 1 84 ? 3.716 -0.883 -6.856 1.00 89.69 84 ASP A C 1
ATOM 637 O O . ASP A 1 84 ? 3.041 -0.282 -6.017 1.00 89.69 84 ASP A O 1
ATOM 641 N N . LEU A 1 85 ? 5.032 -0.659 -6.962 1.00 89.94 85 LEU A N 1
ATOM 642 C CA . LEU A 1 85 ? 5.736 0.339 -6.144 1.00 89.94 85 LEU A CA 1
ATOM 643 C C . LEU A 1 85 ? 5.216 1.762 -6.375 1.00 89.94 85 LEU A C 1
ATOM 645 O O . LEU A 1 85 ? 5.096 2.543 -5.432 1.00 89.94 85 LEU A O 1
ATOM 649 N N . THR A 1 86 ? 4.922 2.119 -7.624 1.00 92.75 86 THR A N 1
ATOM 650 C CA . THR A 1 86 ? 4.397 3.447 -7.959 1.00 92.75 86 THR A CA 1
ATOM 651 C C . THR A 1 86 ? 2.999 3.645 -7.372 1.00 92.75 86 THR A C 1
ATOM 653 O O . THR A 1 86 ? 2.717 4.718 -6.845 1.00 92.75 86 THR A O 1
ATOM 656 N N . LEU A 1 87 ? 2.151 2.611 -7.398 1.00 91.44 87 LEU A N 1
ATOM 657 C CA . LEU A 1 87 ? 0.842 2.599 -6.744 1.00 91.44 87 LEU A CA 1
ATOM 658 C C . LEU A 1 87 ? 0.980 2.813 -5.234 1.00 91.44 87 LEU A C 1
ATOM 660 O O . LEU A 1 87 ? 0.331 3.698 -4.682 1.00 91.44 87 LEU A O 1
ATOM 664 N N . ALA A 1 88 ? 1.868 2.063 -4.579 1.00 89.44 88 ALA A N 1
ATOM 665 C CA . ALA A 1 88 ? 2.141 2.224 -3.155 1.00 89.44 88 ALA A CA 1
ATOM 666 C C . ALA A 1 88 ? 2.522 3.673 -2.801 1.00 89.44 88 ALA A C 1
ATOM 668 O O . ALA A 1 88 ? 1.914 4.283 -1.923 1.00 89.44 88 ALA A O 1
ATOM 669 N N . VAL A 1 89 ? 3.471 4.265 -3.538 1.00 91.00 89 VAL A N 1
ATOM 670 C CA . VAL A 1 89 ? 3.881 5.664 -3.330 1.00 91.00 89 VAL A CA 1
ATOM 671 C C . VAL A 1 89 ? 2.732 6.640 -3.596 1.00 91.00 89 VAL A C 1
ATOM 673 O O . VAL A 1 89 ? 2.578 7.621 -2.866 1.00 91.00 89 VAL A O 1
ATOM 676 N N . ALA A 1 90 ? 1.929 6.395 -4.631 1.00 92.12 90 ALA A N 1
ATOM 677 C CA . ALA A 1 90 ? 0.783 7.229 -4.973 1.00 92.12 90 ALA A CA 1
ATOM 678 C C . ALA A 1 90 ? -0.262 7.254 -3.851 1.00 92.12 90 ALA A C 1
ATOM 680 O O . ALA A 1 90 ? -0.732 8.335 -3.498 1.00 92.12 90 ALA A O 1
ATOM 681 N N . ILE A 1 91 ? -0.562 6.100 -3.252 1.00 90.31 91 ILE A N 1
ATOM 682 C CA . ILE A 1 91 ? -1.501 5.991 -2.130 1.00 90.31 91 ILE A CA 1
ATOM 683 C C . ILE A 1 91 ? -0.938 6.676 -0.885 1.00 90.31 91 ILE A C 1
ATOM 685 O O . ILE A 1 91 ? -1.629 7.489 -0.276 1.00 90.31 91 ILE A O 1
ATOM 689 N N . THR A 1 92 ? 0.330 6.436 -0.535 1.00 88.56 92 THR A N 1
ATOM 690 C CA . THR A 1 92 ? 0.959 7.123 0.605 1.00 88.56 92 THR A CA 1
ATOM 691 C C . THR A 1 92 ? 0.923 8.643 0.444 1.00 88.56 92 THR A C 1
ATOM 693 O O . THR A 1 92 ? 0.689 9.365 1.408 1.00 88.56 92 THR A O 1
ATOM 696 N N . ARG A 1 93 ? 1.104 9.149 -0.783 1.00 89.25 93 ARG A N 1
ATOM 697 C CA . ARG A 1 93 ? 0.973 10.582 -1.081 1.00 89.25 93 ARG A CA 1
ATOM 698 C C . ARG A 1 93 ? -0.462 11.084 -0.981 1.00 89.25 93 ARG A C 1
ATOM 700 O O . ARG A 1 93 ? -0.650 12.189 -0.482 1.00 89.25 93 ARG A O 1
ATOM 707 N N . ALA A 1 94 ? -1.441 10.305 -1.441 1.00 89.56 94 ALA A N 1
ATOM 708 C CA . ALA A 1 94 ? -2.853 10.674 -1.364 1.00 89.56 94 ALA A CA 1
ATOM 709 C C . ALA A 1 94 ? -3.281 10.939 0.089 1.00 89.56 94 ALA A C 1
ATOM 711 O O . ALA A 1 94 ? -4.003 11.895 0.342 1.00 89.56 94 ALA A O 1
ATOM 712 N N . PHE A 1 95 ? -2.750 10.169 1.042 1.00 88.88 95 PHE A N 1
ATOM 713 C CA . PHE A 1 95 ? -3.014 10.327 2.476 1.00 88.88 95 PHE A CA 1
ATOM 714 C C . PHE A 1 95 ? -1.954 11.146 3.232 1.00 88.88 95 PHE A C 1
ATOM 716 O O . PHE A 1 95 ? -1.917 11.139 4.459 1.00 88.88 95 PHE A O 1
ATOM 723 N N . GLY A 1 96 ? -1.078 11.874 2.532 1.00 82.50 96 GLY A N 1
ATOM 724 C CA . GLY A 1 96 ? 0.052 12.574 3.158 1.00 82.50 96 GLY A CA 1
ATOM 725 C C . GLY A 1 96 ? -0.325 13.741 4.084 1.00 82.50 96 GLY A C 1
ATOM 726 O O . GLY A 1 96 ? 0.543 14.246 4.789 1.00 82.50 96 GLY A O 1
ATOM 727 N N . GLN A 1 97 ? -1.586 14.182 4.070 1.00 80.50 97 GLN A N 1
ATOM 728 C CA . GLN A 1 97 ? -2.108 15.283 4.894 1.00 80.50 97 GLN A CA 1
ATOM 729 C C . GLN A 1 97 ? -3.196 14.832 5.879 1.00 80.50 97 GLN A C 1
ATOM 731 O O . GLN A 1 97 ? -3.931 15.669 6.395 1.00 80.50 97 GLN A O 1
ATOM 736 N N . LEU A 1 98 ? -3.314 13.524 6.117 1.00 85.31 98 LEU A N 1
ATOM 737 C CA . LEU A 1 98 ? -4.313 12.977 7.027 1.00 85.31 98 LEU A CA 1
ATOM 738 C C . LEU A 1 98 ? -4.083 13.477 8.461 1.00 85.31 98 LEU A C 1
ATOM 740 O O . LEU A 1 98 ? -2.938 13.530 8.926 1.00 85.31 98 LEU A O 1
ATOM 744 N N . ASP A 1 99 ? -5.166 13.834 9.154 1.00 81.75 99 ASP A N 1
ATOM 745 C CA . ASP A 1 99 ? -5.097 14.237 10.558 1.00 81.75 99 ASP A CA 1
ATOM 746 C C . ASP A 1 99 ? -4.600 13.064 11.421 1.00 81.75 99 ASP A C 1
ATOM 748 O O . ASP A 1 99 ? -5.032 11.922 11.282 1.00 81.75 99 ASP A O 1
ATOM 752 N N . GLN A 1 100 ? -3.665 13.343 12.325 1.00 86.75 100 GLN A N 1
ATOM 753 C CA . GLN A 1 100 ? -3.035 12.342 13.186 1.00 86.75 100 GLN A CA 1
ATOM 754 C C . GLN A 1 100 ? -3.744 12.192 14.538 1.00 86.75 100 GLN A C 1
ATOM 756 O O . GLN A 1 100 ? -3.160 11.647 15.475 1.00 86.75 100 GLN A O 1
ATOM 761 N N . GLN A 1 101 ? -4.991 12.666 14.652 1.00 87.50 101 GLN A N 1
ATOM 762 C CA . GLN A 1 101 ? -5.800 12.579 15.869 1.00 87.50 101 GLN A CA 1
ATOM 763 C C . GLN A 1 101 ? -5.944 11.140 16.390 1.00 87.50 101 GLN A C 1
ATOM 765 O O . GLN A 1 101 ? -5.860 10.921 17.597 1.00 87.50 101 GLN A O 1
ATOM 770 N N . VAL A 1 102 ? -6.146 10.163 15.498 1.00 92.19 102 VAL A N 1
ATOM 771 C CA . VAL A 1 102 ? -6.388 8.759 15.885 1.00 92.19 102 VAL A CA 1
ATOM 772 C C . VAL A 1 102 ? -5.097 7.942 15.940 1.00 92.19 102 VAL A C 1
ATOM 774 O O . VAL A 1 102 ? -4.901 7.136 16.850 1.00 92.19 102 VAL A O 1
ATOM 777 N N . MET A 1 103 ? -4.210 8.121 14.958 1.00 91.12 103 MET A N 1
ATOM 778 C CA . MET A 1 103 ? -2.994 7.323 14.812 1.00 91.12 103 MET A CA 1
ATOM 779 C C . MET A 1 103 ? -1.864 8.140 14.190 1.00 91.12 103 MET A C 1
ATOM 781 O O . MET A 1 103 ? -2.067 8.894 13.241 1.00 91.12 103 MET A O 1
ATOM 785 N N . SER A 1 104 ? -0.641 7.925 14.678 1.00 92.25 104 SER A N 1
ATOM 786 C CA . SER A 1 104 ? 0.559 8.444 14.020 1.00 92.25 104 SER A CA 1
ATOM 787 C C . SER A 1 104 ? 0.733 7.791 12.649 1.00 92.25 104 SER A C 1
ATOM 789 O O . SER A 1 104 ? 0.849 6.566 12.548 1.00 92.25 104 SER A O 1
ATOM 791 N N . MET A 1 105 ? 0.812 8.610 11.598 1.00 90.44 105 MET A N 1
ATOM 792 C CA . MET A 1 105 ? 1.010 8.109 10.234 1.00 90.44 105 MET A CA 1
ATOM 793 C C . MET A 1 105 ? 2.365 7.419 10.060 1.00 90.44 105 MET A C 1
ATOM 795 O O . MET A 1 105 ? 2.460 6.451 9.310 1.00 90.44 105 MET A O 1
ATOM 799 N N . ASP A 1 106 ? 3.396 7.837 10.798 1.00 89.69 106 ASP A N 1
ATOM 800 C CA . ASP A 1 106 ? 4.695 7.157 10.784 1.00 89.69 106 ASP A CA 1
ATOM 801 C C . ASP A 1 106 ? 4.580 5.722 11.317 1.00 89.69 106 ASP A C 1
ATOM 803 O O . ASP A 1 106 ? 5.127 4.791 10.725 1.00 89.69 106 ASP A O 1
ATOM 807 N N . VAL A 1 107 ? 3.818 5.524 12.400 1.00 91.75 107 VAL A N 1
ATOM 808 C CA . VAL A 1 107 ? 3.553 4.192 12.968 1.00 91.75 107 VAL A CA 1
ATOM 809 C C . VAL A 1 107 ? 2.700 3.357 12.014 1.00 91.75 107 VAL A C 1
ATOM 811 O O . VAL A 1 107 ? 3.032 2.200 11.754 1.00 91.75 107 VAL A O 1
ATOM 814 N N . TYR A 1 108 ? 1.641 3.946 11.452 1.00 93.81 108 TYR A N 1
ATOM 815 C CA . TYR A 1 108 ? 0.773 3.276 10.484 1.00 93.81 108 TYR A CA 1
ATOM 816 C C . TYR A 1 108 ? 1.565 2.765 9.272 1.00 93.81 108 TYR A C 1
ATOM 818 O O . TYR A 1 108 ? 1.508 1.578 8.935 1.00 93.81 108 TYR A O 1
ATOM 826 N N . TRP A 1 109 ? 2.358 3.635 8.638 1.00 91.94 109 TRP A N 1
ATOM 827 C CA . TRP A 1 109 ? 3.141 3.267 7.460 1.00 91.94 109 TRP A CA 1
ATOM 828 C C . TRP A 1 109 ? 4.274 2.295 7.793 1.00 91.94 109 TRP A C 1
ATOM 830 O O . TRP A 1 109 ? 4.563 1.419 6.978 1.00 91.94 109 TRP A O 1
ATOM 840 N N . ALA A 1 110 ? 4.882 2.381 8.981 1.00 91.62 110 ALA A N 1
ATOM 841 C CA . ALA A 1 110 ? 5.876 1.404 9.427 1.00 91.62 110 ALA A CA 1
ATOM 842 C C . ALA A 1 110 ? 5.272 -0.004 9.582 1.00 91.62 110 ALA A C 1
ATOM 844 O O . ALA A 1 110 ? 5.840 -0.973 9.071 1.00 91.62 110 ALA A O 1
ATOM 845 N N . ASN A 1 111 ? 4.102 -0.119 10.219 1.00 93.81 111 ASN A N 1
ATOM 846 C CA . ASN A 1 111 ? 3.386 -1.391 10.376 1.00 93.81 111 ASN A CA 1
ATOM 847 C C . ASN A 1 111 ? 2.920 -1.957 9.030 1.00 93.81 111 ASN A C 1
ATOM 849 O O . ASN A 1 111 ? 3.074 -3.151 8.758 1.00 93.81 111 ASN A O 1
ATOM 853 N N . SER A 1 112 ? 2.410 -1.088 8.159 1.00 94.06 112 SER A N 1
ATOM 854 C CA . SER A 1 112 ? 2.005 -1.442 6.799 1.00 94.06 112 SER A CA 1
ATOM 855 C C . SER A 1 112 ? 3.197 -1.970 5.995 1.00 94.06 112 SER A C 1
ATOM 857 O O . SER A 1 112 ? 3.134 -3.035 5.383 1.00 94.06 112 SER A O 1
ATOM 859 N N . PHE A 1 113 ? 4.340 -1.279 6.052 1.00 91.31 113 PHE A N 1
ATOM 860 C CA . PHE A 1 113 ? 5.562 -1.706 5.373 1.00 91.31 113 PHE A CA 1
ATOM 861 C C . PHE A 1 113 ? 6.066 -3.059 5.886 1.00 91.31 113 PHE A C 1
ATOM 863 O O . PHE A 1 113 ? 6.462 -3.915 5.092 1.00 91.31 113 PHE A O 1
ATOM 870 N N . PHE A 1 114 ? 6.025 -3.277 7.204 1.00 92.81 114 PHE A N 1
ATOM 871 C CA . PHE A 1 114 ? 6.377 -4.563 7.801 1.00 92.81 114 PHE A CA 1
ATOM 872 C C . PHE A 1 114 ? 5.450 -5.688 7.320 1.00 92.81 114 PHE A C 1
ATOM 874 O O . PHE A 1 114 ? 5.930 -6.752 6.930 1.00 92.81 114 PHE A O 1
ATOM 881 N N . SER A 1 115 ? 4.141 -5.434 7.259 1.00 94.81 115 SER A N 1
ATOM 882 C CA . SER A 1 115 ? 3.150 -6.388 6.744 1.00 94.81 115 SER A CA 1
ATOM 883 C C . SER A 1 115 ? 3.418 -6.756 5.284 1.00 94.81 115 SER A C 1
ATOM 885 O O . SER A 1 115 ? 3.442 -7.939 4.941 1.00 94.81 115 SER A O 1
ATOM 887 N N . GLY A 1 116 ? 3.729 -5.768 4.440 1.00 92.81 116 GLY A N 1
ATOM 888 C CA . GLY A 1 116 ? 4.174 -6.000 3.066 1.00 92.81 116 GLY A CA 1
ATOM 889 C C . GLY A 1 116 ? 5.439 -6.856 2.989 1.00 92.81 116 GLY A C 1
ATOM 890 O O . GLY A 1 116 ? 5.517 -7.804 2.204 1.00 92.81 116 GLY A O 1
ATOM 891 N N . LEU A 1 117 ? 6.447 -6.566 3.817 1.00 91.06 117 LEU A N 1
ATOM 892 C CA . LEU A 1 117 ? 7.690 -7.340 3.840 1.00 91.06 117 LEU A CA 1
ATOM 893 C C . LEU A 1 117 ? 7.433 -8.814 4.179 1.00 91.06 117 LEU A C 1
ATOM 895 O O . LEU A 1 117 ? 7.959 -9.696 3.496 1.00 91.06 117 LEU A O 1
ATOM 899 N N . VAL A 1 118 ? 6.616 -9.070 5.202 1.00 94.06 118 VAL A N 1
ATOM 900 C CA . VAL A 1 118 ? 6.238 -10.427 5.614 1.00 94.06 118 VAL A CA 1
ATOM 901 C C . VAL A 1 118 ? 5.463 -11.131 4.502 1.00 94.06 118 VAL A C 1
ATOM 903 O O . VAL A 1 118 ? 5.812 -12.256 4.150 1.00 94.06 118 VAL A O 1
ATOM 906 N N . ALA A 1 119 ? 4.471 -10.469 3.901 1.00 93.69 119 ALA A N 1
ATOM 907 C CA . ALA A 1 119 ? 3.675 -11.034 2.813 1.00 93.69 119 ALA A CA 1
ATOM 908 C C . ALA A 1 119 ? 4.548 -11.457 1.620 1.00 93.69 119 ALA A C 1
ATOM 910 O O . ALA A 1 119 ? 4.425 -12.577 1.122 1.00 93.69 119 ALA A O 1
ATOM 911 N N . ARG A 1 120 ? 5.504 -10.613 1.213 1.00 90.25 120 ARG A N 1
ATOM 912 C CA . ARG A 1 120 ? 6.464 -10.953 0.153 1.00 90.25 120 ARG A CA 1
ATOM 913 C C . ARG A 1 120 ? 7.351 -12.134 0.518 1.00 90.25 120 ARG A C 1
ATOM 915 O O . ARG A 1 120 ? 7.564 -13.014 -0.310 1.00 90.25 120 ARG A O 1
ATOM 922 N N . GLU A 1 121 ? 7.912 -12.146 1.722 1.00 91.88 121 GLU A N 1
ATOM 923 C CA . GLU A 1 121 ? 8.811 -13.223 2.142 1.00 91.88 121 GLU A CA 1
ATOM 924 C C . GLU A 1 121 ? 8.076 -14.569 2.207 1.00 91.88 121 GLU A C 1
ATOM 926 O O . GLU A 1 121 ? 8.595 -15.582 1.735 1.00 91.88 121 GLU A O 1
ATOM 931 N N . LEU A 1 122 ? 6.837 -14.576 2.704 1.00 93.62 122 LEU A N 1
ATOM 932 C CA . LEU A 1 122 ? 5.968 -15.751 2.663 1.00 93.62 122 LEU A CA 1
ATOM 933 C C . LEU A 1 122 ? 5.693 -16.191 1.221 1.00 93.62 122 LEU A C 1
ATOM 935 O O . LEU A 1 122 ? 5.860 -17.365 0.903 1.00 93.62 122 LEU A O 1
ATOM 939 N N . ALA A 1 123 ? 5.365 -15.256 0.328 1.00 92.50 123 ALA A N 1
ATOM 940 C CA . ALA A 1 123 ? 5.131 -15.547 -1.083 1.00 92.50 123 ALA A CA 1
ATOM 941 C C . ALA A 1 123 ? 6.343 -16.204 -1.760 1.00 92.50 123 ALA A C 1
ATOM 943 O O . ALA A 1 123 ? 6.188 -17.196 -2.472 1.00 92.50 123 ALA A O 1
ATOM 944 N N . ARG A 1 124 ? 7.560 -15.712 -1.484 1.00 89.81 124 ARG A N 1
ATOM 945 C CA . ARG A 1 124 ? 8.809 -16.306 -1.994 1.00 89.81 124 ARG A CA 1
ATOM 946 C C . ARG A 1 124 ? 9.017 -17.725 -1.475 1.00 89.81 124 ARG A C 1
ATOM 948 O O . ARG A 1 124 ? 9.387 -18.602 -2.249 1.00 89.81 124 ARG A O 1
ATOM 955 N N . ARG A 1 125 ? 8.768 -17.964 -0.184 1.00 93.56 125 ARG A N 1
ATOM 956 C CA . ARG A 1 125 ? 8.883 -19.301 0.430 1.00 93.56 125 ARG A CA 1
ATOM 957 C C . ARG A 1 125 ? 7.839 -2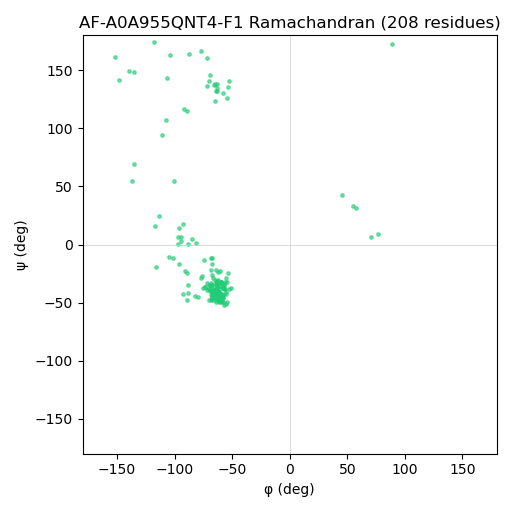0.283 -0.094 1.00 93.56 125 ARG A C 1
ATOM 959 O O . ARG A 1 125 ? 8.114 -21.475 -0.153 1.00 93.56 125 ARG A O 1
ATOM 966 N N . CYS A 1 126 ? 6.681 -19.777 -0.502 1.00 93.69 126 CYS A N 1
ATOM 967 C CA . CYS A 1 126 ? 5.631 -20.543 -1.166 1.00 93.69 126 CYS A CA 1
ATOM 968 C C . CYS A 1 126 ? 5.831 -20.661 -2.688 1.00 93.69 126 CYS A C 1
ATOM 970 O O . CYS A 1 126 ? 4.964 -21.207 -3.363 1.00 93.69 126 CYS A O 1
ATOM 972 N N . PHE A 1 127 ? 6.950 -20.166 -3.234 1.00 90.00 127 PHE A N 1
ATOM 973 C CA . PHE A 1 127 ? 7.267 -20.181 -4.667 1.00 90.00 127 PHE A CA 1
ATOM 974 C C . PHE A 1 127 ? 6.216 -19.488 -5.554 1.00 90.00 127 PHE A C 1
ATOM 976 O O . PHE A 1 127 ? 6.028 -19.863 -6.712 1.00 90.00 127 PHE A O 1
ATOM 983 N N . LEU A 1 128 ? 5.540 -18.460 -5.031 1.00 87.69 128 LEU A N 1
ATOM 984 C CA . LEU A 1 128 ? 4.648 -17.622 -5.828 1.00 87.69 128 LEU A CA 1
ATOM 985 C C . LEU A 1 128 ? 5.465 -16.726 -6.766 1.00 87.69 128 LEU A C 1
ATOM 987 O O . LEU A 1 128 ? 6.464 -16.132 -6.359 1.00 87.69 128 LEU A O 1
ATOM 991 N N . VAL A 1 129 ? 5.016 -16.615 -8.018 1.00 75.62 129 VAL A N 1
ATOM 992 C CA . VAL A 1 129 ? 5.705 -15.850 -9.074 1.00 75.62 129 VAL A CA 1
ATOM 993 C C . VAL A 1 129 ? 5.670 -14.341 -8.794 1.00 75.62 129 VAL A C 1
ATOM 995 O O . VAL A 1 129 ? 6.668 -13.659 -9.005 1.00 75.62 129 VAL A O 1
ATOM 998 N N . ASP A 1 130 ? 4.568 -13.833 -8.234 1.00 79.06 130 ASP A N 1
ATOM 999 C CA . ASP A 1 130 ? 4.325 -12.395 -8.047 1.00 79.06 130 ASP A CA 1
ATOM 1000 C C . ASP A 1 130 ? 4.615 -11.922 -6.610 1.00 79.06 130 ASP A C 1
ATOM 1002 O O . ASP A 1 130 ? 3.765 -11.344 -5.930 1.00 79.06 130 ASP A O 1
ATOM 1006 N N . SER A 1 131 ? 5.821 -12.176 -6.101 1.00 81.50 131 SER A N 1
ATOM 1007 C CA . SER A 1 131 ? 6.155 -11.847 -4.705 1.00 81.50 131 SER A CA 1
ATOM 1008 C C . SER A 1 131 ? 6.099 -10.339 -4.398 1.00 81.50 131 SER A C 1
ATOM 1010 O O . SER A 1 131 ? 5.709 -9.922 -3.308 1.00 81.50 131 SER A O 1
ATOM 1012 N N . GLU A 1 132 ? 6.442 -9.502 -5.371 1.00 81.50 132 GLU A N 1
ATOM 1013 C CA . GLU A 1 132 ? 6.433 -8.041 -5.293 1.00 81.50 132 GLU A CA 1
ATOM 1014 C C . GLU A 1 132 ? 5.012 -7.493 -5.186 1.00 81.50 132 GLU A C 1
ATOM 1016 O O . GLU A 1 132 ? 4.765 -6.543 -4.445 1.00 81.50 132 GLU A O 1
ATOM 1021 N N . ARG A 1 133 ? 4.061 -8.144 -5.852 1.00 85.94 133 ARG A N 1
ATOM 1022 C CA . ARG A 1 133 ? 2.647 -7.826 -5.705 1.00 85.94 133 ARG A CA 1
ATOM 1023 C C . ARG A 1 133 ? 2.170 -8.108 -4.283 1.00 85.94 133 ARG A C 1
ATOM 1025 O O . ARG A 1 133 ? 1.478 -7.281 -3.701 1.00 85.94 133 ARG A O 1
ATOM 1032 N N . MET A 1 134 ? 2.606 -9.221 -3.690 1.00 91.19 134 MET A N 1
ATOM 1033 C CA . MET A 1 134 ? 2.273 -9.568 -2.301 1.00 91.19 134 MET A CA 1
ATOM 1034 C C . MET A 1 134 ? 2.823 -8.544 -1.302 1.00 91.19 134 MET A C 1
ATOM 1036 O O . MET A 1 134 ? 2.184 -8.281 -0.286 1.00 91.19 134 MET A O 1
ATOM 1040 N N . PHE A 1 135 ? 3.963 -7.906 -1.602 1.00 90.06 135 PHE A N 1
ATOM 1041 C CA . PHE A 1 135 ? 4.430 -6.765 -0.810 1.00 90.06 135 PHE A CA 1
ATOM 1042 C C . PHE A 1 135 ? 3.413 -5.623 -0.807 1.00 90.06 135 PHE A C 1
ATOM 1044 O O . PHE A 1 135 ? 3.093 -5.096 0.255 1.00 90.06 135 PHE A O 1
ATOM 1051 N N . VAL A 1 136 ? 2.900 -5.245 -1.977 1.00 90.44 136 VAL A N 1
ATOM 1052 C CA . VAL A 1 136 ? 1.943 -4.139 -2.092 1.00 90.44 136 VAL A CA 1
ATOM 1053 C C . VAL A 1 136 ? 0.588 -4.504 -1.500 1.00 90.44 136 VAL A C 1
ATOM 1055 O O . VAL A 1 136 ? 0.002 -3.683 -0.805 1.00 90.44 136 VAL A O 1
ATOM 1058 N N . GLU A 1 137 ? 0.121 -5.738 -1.677 1.00 92.44 137 GLU A N 1
ATOM 1059 C CA . GLU A 1 137 ? -1.100 -6.216 -1.020 1.00 92.44 137 GLU A CA 1
ATOM 1060 C C . GLU A 1 137 ? -0.965 -6.186 0.511 1.00 92.44 137 GLU A C 1
ATOM 1062 O O . GLU A 1 137 ? -1.859 -5.690 1.192 1.00 92.44 137 GLU A O 1
ATOM 1067 N N . GLY A 1 138 ? 0.176 -6.617 1.061 1.00 93.94 138 GLY A N 1
ATOM 1068 C CA . GLY A 1 138 ? 0.442 -6.525 2.499 1.00 93.94 138 GLY A CA 1
ATOM 1069 C C . GLY A 1 138 ? 0.606 -5.085 3.001 1.00 93.94 138 GLY A C 1
ATOM 1070 O O . GLY A 1 138 ? 0.168 -4.775 4.105 1.00 93.94 138 GLY A O 1
ATOM 1071 N N . LEU A 1 139 ? 1.188 -4.196 2.190 1.00 93.38 139 LEU A N 1
ATOM 1072 C CA . LEU A 1 139 ? 1.316 -2.769 2.497 1.00 93.38 139 LEU A CA 1
ATOM 1073 C C . LEU A 1 139 ? -0.044 -2.068 2.530 1.00 93.38 139 LEU A C 1
ATOM 1075 O O . LEU A 1 139 ? -0.274 -1.204 3.365 1.00 93.38 139 LEU A O 1
ATOM 1079 N N . LEU A 1 140 ? -0.937 -2.417 1.607 1.00 93.88 140 LEU A N 1
ATOM 1080 C CA . LEU A 1 140 ? -2.232 -1.761 1.448 1.00 93.88 140 LEU A CA 1
ATOM 1081 C C . LEU A 1 140 ? -3.361 -2.480 2.197 1.00 93.88 140 LEU A C 1
ATOM 1083 O O . LEU A 1 140 ? -4.527 -2.117 2.068 1.00 93.88 140 LEU A O 1
ATOM 1087 N N . ARG A 1 141 ? -3.025 -3.499 2.988 1.00 94.81 141 ARG A N 1
ATOM 1088 C CA . ARG A 1 141 ? -3.986 -4.394 3.632 1.00 94.81 141 ARG A CA 1
ATOM 1089 C C . ARG A 1 141 ? -4.994 -3.662 4.527 1.00 94.81 141 ARG A C 1
ATOM 1091 O O . ARG A 1 141 ? -6.153 -4.057 4.605 1.00 94.81 141 ARG A O 1
ATOM 1098 N N . GLU A 1 142 ? -4.563 -2.594 5.189 1.00 95.19 142 GLU A N 1
ATOM 1099 C CA . GLU A 1 142 ? -5.357 -1.851 6.178 1.00 95.19 142 GLU A CA 1
ATOM 1100 C C . GLU A 1 142 ? -5.700 -0.429 5.698 1.00 95.19 142 GLU A C 1
ATOM 1102 O O . GLU A 1 142 ? -5.937 0.469 6.502 1.00 95.19 142 GLU A O 1
ATOM 1107 N N . ILE A 1 143 ? -5.726 -0.174 4.380 1.00 94.94 143 ILE A N 1
ATOM 1108 C CA . ILE A 1 143 ? -5.977 1.179 3.829 1.00 94.94 143 ILE A CA 1
ATOM 1109 C C . ILE A 1 143 ? -7.349 1.750 4.188 1.00 94.94 143 ILE A C 1
ATOM 1111 O O . ILE A 1 143 ? -7.513 2.967 4.205 1.00 94.94 143 ILE A O 1
ATOM 1115 N N . GLY A 1 144 ? -8.330 0.896 4.499 1.00 95.25 144 GLY A N 1
ATOM 1116 C CA . GLY A 1 144 ? -9.647 1.346 4.945 1.00 95.25 144 GLY A CA 1
ATOM 1117 C C . GLY A 1 144 ? -9.590 2.135 6.253 1.00 95.25 144 GLY A C 1
ATOM 1118 O O . GLY A 1 144 ? -10.357 3.081 6.418 1.00 95.25 144 GLY A O 1
ATOM 1119 N N . HIS A 1 145 ? -8.624 1.835 7.132 1.00 95.50 145 HIS A N 1
ATOM 1120 C CA . HIS A 1 145 ? -8.427 2.593 8.368 1.00 95.50 145 HIS A CA 1
ATOM 1121 C C . HIS A 1 145 ? -8.085 4.052 8.115 1.00 95.50 145 HIS A C 1
ATOM 1123 O O . HIS A 1 145 ? -8.528 4.892 8.881 1.00 95.50 145 HIS A O 1
ATOM 1129 N N . LEU A 1 146 ? -7.372 4.385 7.034 1.00 94.31 146 LEU A N 1
ATOM 1130 C CA . LEU A 1 146 ? -7.065 5.784 6.718 1.00 94.31 146 LEU A CA 1
ATOM 1131 C C . LEU A 1 146 ? -8.355 6.585 6.507 1.00 94.31 146 LEU A C 1
ATOM 1133 O O . LEU A 1 146 ? -8.536 7.645 7.094 1.00 94.31 146 LEU A O 1
ATOM 1137 N N . ILE A 1 147 ? -9.304 6.031 5.753 1.00 93.75 147 ILE A N 1
ATOM 1138 C CA . ILE A 1 147 ? -10.614 6.657 5.550 1.00 93.75 147 ILE A CA 1
ATOM 1139 C C . ILE A 1 147 ? -11.398 6.735 6.865 1.00 93.75 147 ILE A C 1
ATOM 1141 O O . ILE A 1 147 ? -12.006 7.762 7.160 1.00 93.75 147 ILE A O 1
ATOM 1145 N N . MET A 1 148 ? -11.384 5.667 7.665 1.00 94.69 148 MET A N 1
ATOM 1146 C CA . MET A 1 148 ? -12.106 5.635 8.940 1.00 94.69 148 MET A CA 1
ATOM 1147 C C . MET A 1 148 ? -11.538 6.635 9.953 1.00 94.69 148 MET A C 1
ATOM 1149 O O . MET A 1 148 ? -12.310 7.335 10.600 1.00 94.69 148 MET A O 1
ATOM 1153 N N . TYR A 1 149 ? -10.215 6.759 10.051 1.00 93.38 149 TYR A N 1
ATOM 1154 C CA . TYR A 1 149 ? -9.545 7.691 10.960 1.00 93.38 149 TYR A CA 1
ATOM 1155 C C . TYR A 1 149 ? -9.839 9.145 10.615 1.00 93.38 149 TYR A C 1
ATOM 1157 O O . TYR A 1 149 ? -9.968 9.964 11.517 1.00 93.38 149 TYR A O 1
ATOM 1165 N N . ASP A 1 150 ? -9.985 9.454 9.331 1.00 90.94 150 ASP A N 1
ATOM 1166 C CA . ASP A 1 150 ? -10.305 10.802 8.879 1.00 90.94 150 ASP A CA 1
ATOM 1167 C C . ASP A 1 150 ? -11.795 11.143 9.016 1.00 90.94 150 ASP A C 1
ATOM 1169 O O . ASP A 1 150 ? -12.165 12.214 9.488 1.00 90.94 150 ASP A O 1
ATOM 1173 N N . GLN A 1 151 ? -12.680 10.232 8.608 1.00 90.75 151 GLN A N 1
ATOM 1174 C CA . GLN A 1 151 ? -14.116 10.517 8.535 1.00 90.75 151 GLN A CA 1
ATOM 1175 C C . GLN A 1 151 ? -14.872 10.216 9.830 1.00 90.75 151 GLN A C 1
ATOM 1177 O O . GLN A 1 151 ? -15.962 10.748 10.048 1.00 90.75 151 GLN A O 1
ATOM 1182 N N . LEU A 1 152 ? -14.335 9.314 10.651 1.00 93.19 152 LEU A N 1
ATOM 1183 C CA . LEU A 1 152 ? -14.940 8.806 11.880 1.00 93.19 152 LEU A CA 1
ATOM 1184 C C . LEU A 1 152 ? -13.883 8.734 13.004 1.00 93.19 152 LEU A C 1
ATOM 1186 O O . LEU A 1 152 ? -13.676 7.655 13.572 1.00 93.19 152 LEU A O 1
ATOM 1190 N N . PRO A 1 153 ? -13.175 9.840 13.320 1.00 93.94 153 PRO A N 1
ATOM 1191 C CA . PRO A 1 153 ? -12.040 9.805 14.239 1.00 93.94 153 PRO A CA 1
ATOM 1192 C C . PRO A 1 153 ? -12.430 9.330 15.643 1.00 93.94 153 PRO A C 1
ATOM 1194 O O . PRO A 1 153 ? -11.782 8.446 16.200 1.00 93.94 153 PRO A O 1
ATOM 1197 N N . GLU A 1 154 ? -13.530 9.855 16.191 1.00 95.38 154 GLU A N 1
ATOM 1198 C CA . GLU A 1 154 ? -14.008 9.505 17.536 1.00 95.38 154 GLU A CA 1
ATOM 1199 C C . GLU A 1 154 ? -14.417 8.029 17.629 1.00 95.38 154 GLU A C 1
ATOM 1201 O O . GLU A 1 154 ? -14.040 7.328 18.570 1.00 95.38 154 GLU A O 1
ATOM 1206 N N . GLN A 1 155 ? -15.153 7.533 16.631 1.00 95.81 155 GLN A N 1
ATOM 1207 C CA . GLN A 1 155 ? -15.580 6.137 16.583 1.00 95.81 155 GLN A CA 1
ATOM 1208 C C . GLN A 1 155 ? -14.394 5.191 16.401 1.00 95.81 155 GLN A C 1
ATOM 1210 O O . GLN A 1 155 ? -14.340 4.140 17.037 1.00 95.81 155 GLN A O 1
ATOM 1215 N N . SER A 1 156 ? -13.432 5.567 15.559 1.00 96.19 156 SER A N 1
ATOM 1216 C CA . SER A 1 156 ? -12.219 4.779 15.344 1.00 96.19 156 SER A CA 1
ATOM 1217 C C . SER A 1 156 ? -11.386 4.693 16.622 1.00 96.19 156 SER A C 1
ATOM 1219 O O . SER A 1 156 ? -10.936 3.612 16.999 1.00 96.19 156 SER A O 1
ATOM 1221 N N . GLU A 1 157 ? -11.230 5.807 17.342 1.00 96.31 157 GLU A N 1
ATOM 1222 C CA . GLU A 1 157 ? -10.539 5.819 18.631 1.00 96.31 157 GLU A CA 1
ATOM 1223 C C . GLU A 1 157 ? -11.266 4.949 19.671 1.00 96.31 157 GLU A C 1
ATOM 1225 O O . GLU A 1 157 ? -10.630 4.176 20.395 1.00 96.31 157 GLU A O 1
ATOM 1230 N N . GLN A 1 158 ? -12.598 5.019 19.728 1.00 97.00 158 GLN A N 1
ATOM 1231 C CA . GLN A 1 158 ? -13.403 4.178 20.613 1.00 97.00 158 GLN A CA 1
ATOM 1232 C C . GLN A 1 158 ? -13.255 2.685 20.282 1.00 97.00 158 GLN A C 1
ATOM 1234 O O . GLN A 1 158 ? -13.063 1.878 21.196 1.00 97.00 158 GLN A O 1
ATOM 1239 N N . ALA A 1 159 ? -13.303 2.312 19.001 1.00 97.56 159 ALA A N 1
ATOM 1240 C CA . ALA A 1 159 ? -13.129 0.934 18.553 1.00 97.56 159 ALA A CA 1
ATOM 1241 C C . ALA A 1 159 ? -11.731 0.395 18.900 1.00 97.56 159 ALA A C 1
ATOM 1243 O O . ALA A 1 159 ? -11.608 -0.706 19.444 1.00 97.56 159 ALA A O 1
ATOM 1244 N N . LEU A 1 160 ? -10.678 1.193 18.680 1.00 96.31 160 LEU A N 1
ATOM 1245 C CA . LEU A 1 160 ? -9.305 0.845 19.062 1.00 96.31 160 LEU A CA 1
ATOM 1246 C C . LEU A 1 160 ? -9.171 0.639 20.578 1.00 96.31 160 LEU A C 1
ATOM 1248 O O . LEU A 1 160 ? -8.579 -0.349 21.020 1.00 96.31 160 LEU A O 1
ATOM 1252 N N . ARG A 1 161 ? -9.755 1.533 21.387 1.00 97.31 161 ARG A N 1
ATOM 1253 C CA . ARG A 1 161 ? -9.751 1.417 22.855 1.00 97.31 161 ARG A CA 1
ATOM 1254 C C . ARG A 1 161 ? -10.489 0.166 23.331 1.00 97.31 161 ARG A C 1
ATOM 1256 O O . ARG A 1 161 ? -9.963 -0.544 24.186 1.00 97.31 161 ARG A O 1
ATOM 1263 N N . GLU A 1 162 ? -11.669 -0.133 22.787 1.00 97.75 162 GLU A N 1
ATOM 1264 C CA . GLU A 1 162 ? -12.422 -1.338 23.162 1.00 97.75 162 GLU A CA 1
ATOM 1265 C C . GLU A 1 162 ? -11.680 -2.614 22.745 1.00 97.75 162 GLU A C 1
ATOM 1267 O O . GLU A 1 162 ? -11.576 -3.550 23.542 1.00 97.75 162 GLU A O 1
ATOM 1272 N N . SER A 1 163 ? -11.114 -2.657 21.535 1.00 97.75 163 SER A N 1
ATOM 1273 C CA . SER A 1 163 ? -10.308 -3.792 21.069 1.00 97.75 163 SER A CA 1
ATOM 1274 C C . SER A 1 163 ? -9.117 -4.042 22.001 1.00 97.75 163 SER A C 1
ATOM 1276 O O . SER A 1 163 ? -8.921 -5.171 22.453 1.00 97.75 163 SER A O 1
ATOM 1278 N N . ALA A 1 164 ? -8.395 -2.988 22.395 1.00 96.75 164 ALA A N 1
ATOM 1279 C CA . ALA A 1 164 ? -7.279 -3.089 23.334 1.00 96.75 164 ALA A CA 1
ATOM 1280 C C . ALA A 1 164 ? -7.704 -3.561 24.739 1.00 96.75 164 ALA A C 1
ATOM 1282 O O . ALA A 1 164 ? -6.987 -4.334 25.370 1.00 96.75 164 ALA A O 1
ATOM 1283 N N . GLN A 1 165 ? -8.864 -3.119 25.235 1.00 97.56 165 GLN A N 1
ATOM 1284 C CA . GLN A 1 165 ? -9.368 -3.488 26.566 1.00 97.56 165 GLN A CA 1
ATOM 1285 C C . GLN A 1 165 ? -9.932 -4.911 26.622 1.00 97.56 165 GLN A C 1
ATOM 1287 O O . GLN A 1 165 ? -9.789 -5.596 27.633 1.00 97.56 165 GLN A O 1
ATOM 1292 N N . THR A 1 166 ? -10.600 -5.348 25.556 1.00 97.19 166 THR A N 1
ATOM 1293 C CA . THR A 1 166 ? -11.313 -6.634 25.513 1.00 97.19 166 THR A CA 1
ATOM 1294 C C . THR A 1 166 ? -10.494 -7.758 24.885 1.00 97.19 166 THR A C 1
ATOM 1296 O O . THR A 1 166 ? -10.850 -8.925 25.036 1.00 97.19 166 THR A O 1
ATOM 1299 N N . GLY A 1 167 ? -9.429 -7.427 24.149 1.00 96.81 167 GLY A N 1
ATOM 1300 C CA . GLY A 1 167 ? -8.663 -8.374 23.339 1.00 96.81 167 GLY A CA 1
ATOM 1301 C C . GLY A 1 167 ? -9.408 -8.877 22.097 1.00 96.81 167 GLY A C 1
ATOM 1302 O O . GLY A 1 167 ? -8.917 -9.775 21.414 1.00 96.81 167 GLY A O 1
ATOM 1303 N N . LYS A 1 168 ? -10.595 -8.334 21.790 1.00 97.12 168 LYS A N 1
ATOM 1304 C CA . LYS A 1 168 ? -11.337 -8.690 20.576 1.00 97.12 168 LYS A CA 1
ATOM 1305 C C . LYS A 1 168 ? -10.620 -8.146 19.333 1.00 97.12 168 LYS A C 1
ATOM 1307 O O . LYS A 1 168 ? -10.162 -7.001 19.366 1.00 97.12 168 LYS A O 1
ATOM 1312 N N . PRO A 1 169 ? -10.580 -8.898 18.217 1.00 96.81 169 PRO A N 1
ATOM 1313 C CA . PRO A 1 169 ? -10.096 -8.383 16.940 1.00 96.81 169 PRO A CA 1
ATOM 1314 C C . PRO A 1 169 ? -10.813 -7.095 16.522 1.00 96.81 169 PRO A C 1
ATOM 1316 O O . PRO A 1 169 ? -12.041 -7.024 16.595 1.00 96.81 169 PRO A O 1
ATOM 1319 N N . ILE A 1 170 ? -10.050 -6.108 16.045 1.00 97.00 170 ILE A N 1
ATOM 1320 C CA . ILE A 1 170 ? -10.568 -4.770 15.724 1.00 97.00 170 ILE A CA 1
ATOM 1321 C C . ILE A 1 170 ? -11.735 -4.802 14.727 1.00 97.00 170 ILE A C 1
ATOM 1323 O O . ILE A 1 170 ? -12.751 -4.169 14.980 1.00 97.00 170 ILE A O 1
ATOM 1327 N N . HIS A 1 171 ? -11.661 -5.630 13.678 1.00 96.81 171 HIS A N 1
ATOM 1328 C CA . HIS A 1 171 ? -12.729 -5.743 12.676 1.00 96.81 171 HIS A CA 1
ATOM 1329 C C . HIS A 1 171 ? -14.074 -6.192 13.275 1.00 96.81 171 HIS A C 1
ATOM 1331 O O . HIS A 1 171 ? -15.125 -5.759 12.819 1.00 96.81 171 HIS A O 1
ATOM 1337 N N . LEU A 1 172 ? -14.066 -7.023 14.328 1.00 97.25 172 LEU A N 1
ATOM 1338 C CA . LEU A 1 172 ? -15.300 -7.436 15.009 1.00 97.25 172 LEU A CA 1
ATOM 1339 C C . LEU A 1 172 ? -15.883 -6.306 15.857 1.00 97.25 172 LEU A C 1
ATOM 1341 O O . LEU A 1 172 ? -17.101 -6.177 15.949 1.00 97.25 172 LEU A O 1
ATOM 1345 N N . VAL A 1 173 ? -15.020 -5.502 16.483 1.00 97.94 173 VAL A N 1
ATOM 1346 C CA . VAL A 1 173 ? -15.436 -4.325 17.255 1.00 97.94 173 VAL A CA 1
ATOM 1347 C C . VAL A 1 173 ? -16.023 -3.267 16.321 1.00 97.94 173 VAL A C 1
ATOM 1349 O O . VAL A 1 173 ? -17.110 -2.761 16.585 1.00 97.94 173 VAL A O 1
ATOM 1352 N N . GLU A 1 174 ? -15.356 -2.989 15.201 1.00 97.19 174 GLU A N 1
ATOM 1353 C CA . GLU A 1 174 ? -15.844 -2.077 14.162 1.00 97.19 174 GLU A CA 1
ATOM 1354 C C . GLU A 1 174 ? -17.191 -2.540 13.603 1.00 97.19 174 GLU A C 1
ATOM 1356 O O . GLU A 1 174 ? -18.143 -1.764 13.607 1.00 97.19 174 GLU A O 1
ATOM 1361 N N . GLN A 1 175 ? -17.325 -3.821 13.239 1.00 96.19 175 GLN A N 1
ATOM 1362 C CA . GLN A 1 175 ? -18.606 -4.375 12.797 1.00 96.19 175 GLN A CA 1
ATOM 1363 C C . GLN A 1 175 ? -19.707 -4.210 13.854 1.00 96.19 175 GLN A C 1
ATOM 1365 O O . GLN A 1 175 ? -20.816 -3.785 13.539 1.00 96.19 175 GLN A O 1
ATOM 1370 N N . GLN A 1 176 ? -19.409 -4.478 15.128 1.00 95.94 176 GLN A N 1
ATOM 1371 C CA . GLN A 1 176 ? -20.385 -4.336 16.211 1.00 95.94 176 GLN A CA 1
ATOM 1372 C C . GLN A 1 176 ? -20.830 -2.876 16.423 1.00 95.94 176 GLN A C 1
ATOM 1374 O O . GLN A 1 176 ? -21.999 -2.634 16.723 1.00 95.94 176 GLN A O 1
ATOM 1379 N N . GLN A 1 177 ? -19.913 -1.912 16.313 1.00 94.75 177 GLN A N 1
ATOM 1380 C CA . GLN A 1 177 ? -20.184 -0.500 16.608 1.00 94.75 177 GLN A CA 1
ATOM 1381 C C . GLN A 1 177 ? -20.709 0.287 15.397 1.00 94.75 177 GLN A C 1
ATOM 1383 O O . GLN A 1 177 ? -21.525 1.195 15.563 1.00 94.75 177 GLN A O 1
ATOM 1388 N N . LEU A 1 178 ? -20.237 -0.037 14.191 1.00 94.25 178 LEU A N 1
ATOM 1389 C CA . LEU A 1 178 ? -20.434 0.750 12.967 1.00 94.25 178 LEU A CA 1
ATOM 1390 C C . LEU A 1 178 ? -21.255 0.012 11.905 1.00 94.25 178 LEU A C 1
ATOM 1392 O O . LEU A 1 178 ? -21.821 0.655 11.020 1.00 94.25 178 LEU A O 1
A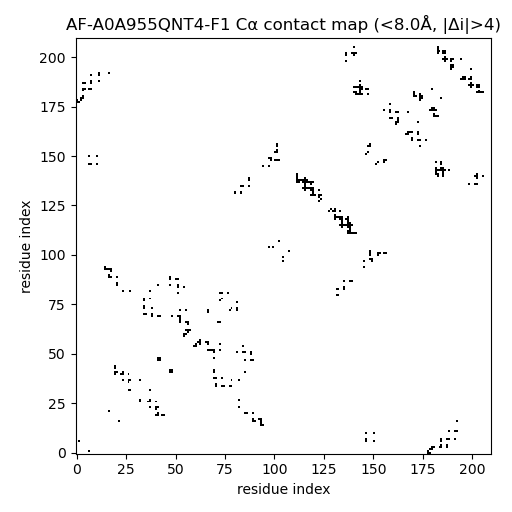TOM 1396 N N . GLY A 1 179 ? -21.347 -1.318 11.999 1.00 94.75 179 GLY A N 1
ATOM 1397 C CA . GLY A 1 179 ? -21.994 -2.178 11.004 1.00 94.75 179 GLY A CA 1
ATOM 1398 C C . GLY A 1 179 ? -21.163 -2.424 9.743 1.00 94.75 179 GLY A C 1
ATOM 1399 O O . GLY A 1 179 ? -21.681 -2.971 8.771 1.00 94.75 179 GLY A O 1
ATOM 1400 N N . PHE A 1 180 ? -19.899 -1.999 9.751 1.00 95.75 180 PHE A N 1
ATOM 1401 C CA . PHE A 1 180 ? -18.887 -2.311 8.749 1.00 95.75 180 PHE A CA 1
ATOM 1402 C C . PHE A 1 180 ? -17.496 -2.276 9.394 1.00 95.75 180 PHE A C 1
ATOM 1404 O O . PHE A 1 180 ? -17.321 -1.670 10.452 1.00 95.75 180 PHE A O 1
ATOM 1411 N N . ASP A 1 181 ? -16.511 -2.899 8.754 1.00 96.75 181 ASP A N 1
ATOM 1412 C CA . ASP A 1 181 ? -15.109 -2.871 9.187 1.00 96.75 181 ASP A CA 1
ATOM 1413 C C . ASP A 1 181 ? -14.166 -2.223 8.156 1.00 96.75 181 ASP A C 1
ATOM 1415 O O . ASP A 1 181 ? -14.546 -1.884 7.028 1.00 96.75 181 ASP A O 1
ATOM 1419 N N . PHE A 1 182 ? -12.900 -2.055 8.538 1.00 96.44 182 PHE A N 1
ATOM 1420 C CA . PHE A 1 182 ? -11.873 -1.483 7.667 1.00 96.44 182 PHE A CA 1
ATOM 1421 C C . PHE A 1 182 ? -11.629 -2.285 6.379 1.00 96.44 182 PHE A C 1
ATOM 1423 O O . PHE A 1 182 ? -11.137 -1.727 5.395 1.00 96.44 182 PHE A O 1
ATOM 1430 N N . THR A 1 183 ? -11.959 -3.580 6.349 1.00 97.00 183 THR A N 1
ATOM 1431 C CA . THR A 1 183 ? -11.796 -4.419 5.153 1.00 97.00 183 THR A CA 1
ATOM 1432 C C . THR A 1 183 ? -12.849 -4.075 4.102 1.00 97.00 183 THR A C 1
ATOM 1434 O O . THR A 1 183 ? -12.537 -4.033 2.911 1.00 97.00 183 THR A O 1
ATOM 1437 N N . GLU A 1 184 ? -14.071 -3.747 4.538 1.00 96.50 184 GLU A N 1
ATOM 1438 C CA . GLU A 1 184 ? -15.172 -3.282 3.681 1.00 96.50 184 GLU A CA 1
ATOM 1439 C C . GLU A 1 184 ? -14.852 -1.923 3.083 1.00 96.50 184 GLU A C 1
ATOM 1441 O O . GLU A 1 184 ? -14.950 -1.730 1.871 1.00 96.50 184 GLU A O 1
ATOM 1446 N N . VAL A 1 185 ? -14.400 -0.998 3.931 1.00 96.38 185 VAL A N 1
ATOM 1447 C CA . VAL A 1 185 ? -13.996 0.344 3.500 1.00 96.38 185 VAL A CA 1
ATOM 1448 C C . VAL A 1 185 ? -12.807 0.265 2.541 1.00 96.38 185 VAL A C 1
ATOM 1450 O O . VAL A 1 185 ? -12.795 0.941 1.514 1.00 96.38 185 VAL A O 1
ATOM 1453 N N . GLY A 1 186 ? -11.823 -0.590 2.833 1.00 95.44 186 GLY A N 1
ATOM 1454 C CA . GLY A 1 186 ? -10.653 -0.785 1.982 1.00 95.44 186 GLY A CA 1
ATOM 1455 C C . GLY A 1 186 ? -10.999 -1.352 0.603 1.00 95.44 186 GLY A C 1
ATOM 1456 O O . GLY A 1 186 ? -10.505 -0.842 -0.402 1.00 95.44 186 GLY A O 1
ATOM 1457 N N . GLN A 1 187 ? -11.882 -2.353 0.526 1.00 95.38 187 GLN A N 1
ATOM 1458 C CA . GLN A 1 187 ? -12.364 -2.873 -0.757 1.00 95.38 187 GLN A CA 1
ATOM 1459 C C . GLN A 1 187 ? -13.092 -1.788 -1.558 1.00 95.38 187 GLN A C 1
ATOM 1461 O O . GLN A 1 187 ? -12.769 -1.568 -2.727 1.00 95.38 187 GLN A O 1
ATOM 1466 N N . ALA A 1 188 ? -14.032 -1.085 -0.923 1.00 94.44 188 ALA A N 1
ATOM 1467 C CA . ALA A 1 188 ? -14.795 -0.025 -1.571 1.00 94.44 188 ALA A CA 1
ATOM 1468 C C . ALA A 1 188 ? -13.880 1.107 -2.083 1.00 94.44 188 ALA A C 1
ATOM 1470 O O . ALA A 1 188 ? -14.102 1.638 -3.172 1.00 94.44 188 ALA A O 1
ATOM 1471 N N . LEU A 1 189 ? -12.798 1.430 -1.362 1.00 93.69 189 LEU A N 1
ATOM 1472 C CA . LEU A 1 189 ? -11.786 2.392 -1.807 1.00 93.69 189 LEU A CA 1
ATOM 1473 C C . LEU A 1 189 ? -11.053 1.929 -3.077 1.00 93.69 189 LEU A C 1
ATOM 1475 O O . LEU A 1 189 ? -10.914 2.701 -4.025 1.00 93.69 189 LEU A O 1
ATOM 1479 N N . VAL A 1 190 ? -10.596 0.672 -3.115 1.00 92.44 190 VAL A N 1
ATOM 1480 C CA . VAL A 1 190 ? -9.927 0.088 -4.295 1.00 92.44 190 VAL A CA 1
ATOM 1481 C C . VAL A 1 190 ? -10.841 0.141 -5.516 1.00 92.44 190 VAL A C 1
ATOM 1483 O O . VAL A 1 190 ? -10.395 0.511 -6.605 1.00 92.44 190 VAL A O 1
ATOM 1486 N N . GLU A 1 191 ? -12.114 -0.209 -5.337 1.00 91.94 191 GLU A N 1
ATOM 1487 C CA . GLU A 1 191 ? -13.115 -0.193 -6.402 1.00 91.94 191 GLU A CA 1
ATOM 1488 C C . GLU A 1 191 ? -13.382 1.228 -6.905 1.00 91.94 191 GLU A C 1
ATOM 1490 O O . GLU A 1 191 ? -13.360 1.466 -8.116 1.00 91.94 191 GLU A O 1
ATOM 1495 N N . ALA A 1 192 ? -13.537 2.194 -5.996 1.00 90.25 192 ALA A N 1
ATOM 1496 C CA . ALA A 1 192 ? -13.745 3.593 -6.354 1.00 90.25 192 ALA A CA 1
ATOM 1497 C C . ALA A 1 192 ? -12.543 4.207 -7.091 1.00 90.25 192 ALA A C 1
ATOM 1499 O O . ALA A 1 192 ? -12.714 5.015 -8.005 1.00 90.25 192 ALA A O 1
ATOM 1500 N N . TRP A 1 193 ? -11.323 3.789 -6.751 1.00 90.12 193 TRP A N 1
ATOM 1501 C CA . TRP A 1 193 ? -10.102 4.176 -7.461 1.00 90.12 193 TRP A CA 1
ATOM 1502 C C . TRP A 1 193 ? -9.832 3.371 -8.740 1.00 90.12 193 TRP A C 1
ATOM 1504 O O . TRP A 1 193 ? -8.828 3.615 -9.413 1.00 90.12 193 TRP A O 1
ATOM 1514 N N . GLN A 1 194 ? -10.716 2.436 -9.106 1.00 88.62 194 GLN A N 1
ATOM 1515 C CA . GLN A 1 194 ? -10.575 1.565 -10.280 1.00 88.62 194 GLN A CA 1
ATOM 1516 C C . GLN A 1 194 ? -9.247 0.789 -10.298 1.00 88.62 194 GLN A C 1
ATOM 1518 O O . GLN A 1 194 ? -8.659 0.538 -11.357 1.00 88.62 194 GLN A O 1
ATOM 1523 N N . LEU A 1 195 ? -8.756 0.423 -9.115 1.00 88.31 195 LEU A N 1
ATOM 1524 C CA . LEU A 1 195 ? -7.566 -0.401 -8.945 1.00 88.31 195 LEU A CA 1
ATOM 1525 C C . LEU A 1 195 ? -7.883 -1.883 -9.239 1.00 88.31 195 LEU A C 1
ATOM 1527 O O . LEU A 1 195 ? -9.054 -2.262 -9.351 1.00 88.31 195 LEU A O 1
ATOM 1531 N N . PRO A 1 196 ? -6.865 -2.753 -9.399 1.00 87.06 196 PRO A N 1
ATOM 1532 C CA . PRO A 1 196 ? -7.092 -4.158 -9.724 1.00 87.06 196 PRO A CA 1
ATOM 1533 C C . PRO A 1 196 ? -8.030 -4.852 -8.725 1.00 87.06 196 PRO A C 1
ATOM 1535 O O . PRO A 1 196 ? -7.749 -4.884 -7.530 1.00 87.06 196 PRO A O 1
ATOM 1538 N N . LYS A 1 197 ? -9.105 -5.485 -9.217 1.00 89.69 197 LYS A N 1
ATOM 1539 C CA . LYS A 1 197 ? -10.134 -6.138 -8.377 1.00 89.69 197 LYS A CA 1
ATOM 1540 C C . LYS A 1 197 ? -9.563 -7.127 -7.361 1.00 89.69 197 LYS A C 1
ATOM 1542 O O . LYS A 1 197 ? -10.016 -7.176 -6.225 1.00 89.69 197 LYS A O 1
ATOM 1547 N N . ASN A 1 198 ? -8.538 -7.880 -7.754 1.00 89.50 198 ASN A N 1
ATOM 1548 C CA . ASN A 1 198 ? -7.884 -8.852 -6.879 1.00 89.50 198 ASN A CA 1
ATOM 1549 C C . ASN A 1 198 ? -7.287 -8.206 -5.615 1.00 89.50 198 ASN A C 1
ATOM 1551 O O . ASN A 1 198 ? -7.307 -8.845 -4.572 1.00 89.50 198 ASN A O 1
ATOM 1555 N N . LEU A 1 199 ? -6.814 -6.952 -5.682 1.00 90.38 199 LEU A N 1
ATOM 1556 C CA . LEU A 1 199 ? -6.347 -6.218 -4.498 1.00 90.38 199 LEU A CA 1
ATOM 1557 C C . LEU A 1 199 ? -7.508 -5.968 -3.522 1.00 90.38 199 LEU A C 1
ATOM 1559 O O . LEU A 1 199 ? -7.363 -6.184 -2.324 1.00 90.38 199 LEU A O 1
ATOM 1563 N N . GLY A 1 200 ? -8.674 -5.568 -4.037 1.00 93.31 200 GLY A N 1
ATOM 1564 C CA . GLY A 1 200 ? -9.872 -5.331 -3.225 1.00 93.31 200 GLY A CA 1
ATOM 1565 C C . GLY A 1 200 ? -10.386 -6.613 -2.571 1.00 93.31 200 G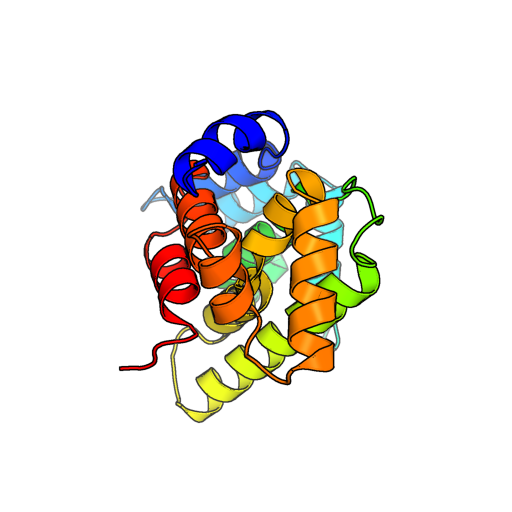LY A C 1
ATOM 1566 O O . GLY A 1 200 ? -10.690 -6.617 -1.383 1.00 93.31 200 GLY A O 1
ATOM 1567 N N . ILE A 1 201 ? -10.393 -7.721 -3.318 1.00 93.38 201 ILE A N 1
ATOM 1568 C CA . ILE A 1 201 ? -10.751 -9.053 -2.803 1.00 93.38 201 ILE A CA 1
ATOM 1569 C C . ILE A 1 201 ? -9.776 -9.485 -1.698 1.00 93.38 201 ILE A C 1
ATOM 1571 O O . ILE A 1 201 ? -10.212 -9.936 -0.639 1.00 93.38 201 ILE A O 1
ATOM 1575 N N . ALA A 1 202 ? -8.466 -9.320 -1.914 1.00 92.50 202 ALA A N 1
ATOM 1576 C CA . ALA A 1 202 ? -7.448 -9.664 -0.922 1.00 92.50 202 ALA A CA 1
ATOM 1577 C C . ALA A 1 202 ? -7.625 -8.860 0.378 1.00 92.50 202 ALA A C 1
ATOM 1579 O O . ALA A 1 202 ? -7.576 -9.431 1.467 1.00 92.50 202 ALA A O 1
ATOM 1580 N N . ILE A 1 203 ? -7.905 -7.556 0.269 1.00 95.12 203 ILE A N 1
ATOM 1581 C CA . ILE A 1 203 ? -8.198 -6.694 1.421 1.00 95.12 203 ILE A CA 1
ATOM 1582 C C . ILE A 1 203 ? -9.473 -7.151 2.134 1.00 95.12 203 ILE A C 1
ATOM 1584 O O . ILE A 1 203 ? -9.455 -7.289 3.356 1.00 95.12 203 ILE A O 1
ATOM 1588 N N . ARG A 1 204 ? -10.560 -7.433 1.407 1.00 95.62 204 ARG A N 1
ATOM 1589 C CA . ARG A 1 204 ? -11.842 -7.836 2.006 1.00 95.62 204 ARG A CA 1
ATOM 1590 C C . ARG A 1 204 ? -11.737 -9.120 2.824 1.00 95.62 204 ARG A C 1
ATOM 1592 O O . ARG A 1 204 ? -12.281 -9.207 3.920 1.00 95.62 204 ARG A O 1
ATOM 1599 N N . HIS A 1 205 ? -11.053 -10.126 2.287 1.00 94.38 205 HIS A N 1
ATOM 1600 C CA . HIS A 1 205 ? -11.060 -11.480 2.845 1.00 94.38 205 HIS A CA 1
ATOM 1601 C C . HIS A 1 205 ? -9.858 -11.795 3.747 1.00 94.38 205 HIS A C 1
ATOM 1603 O O . HIS A 1 205 ? -9.723 -12.920 4.221 1.00 94.38 205 HIS A O 1
ATOM 1609 N N . GLN A 1 206 ? -9.012 -10.808 4.057 1.00 92.94 206 GLN A N 1
ATOM 1610 C CA . GLN A 1 206 ? -7.795 -10.990 4.860 1.00 92.94 206 GLN A CA 1
ATOM 1611 C C . GLN A 1 206 ? -8.017 -11.634 6.246 1.00 92.94 206 GLN A C 1
ATOM 1613 O O . GLN A 1 206 ? -7.122 -12.299 6.763 1.00 92.94 206 GLN A O 1
ATOM 1618 N N . ASN A 1 207 ? -9.198 -11.439 6.847 1.00 89.50 207 ASN A N 1
ATOM 1619 C CA . ASN A 1 207 ? -9.554 -11.958 8.175 1.00 89.50 207 ASN A CA 1
ATOM 1620 C C . ASN A 1 207 ? -10.353 -13.273 8.108 1.00 89.50 207 ASN A C 1
ATOM 1622 O O . ASN A 1 207 ? -10.744 -13.809 9.142 1.00 89.50 207 ASN A O 1
ATOM 1626 N N . GLN A 1 208 ? -10.611 -13.788 6.903 1.00 85.44 208 GLN A N 1
ATOM 1627 C CA . GLN A 1 208 ? -11.381 -15.007 6.651 1.00 85.44 208 GLN A CA 1
ATOM 1628 C C . GLN A 1 208 ? -10.656 -15.875 5.609 1.00 85.44 208 GLN A C 1
ATOM 1630 O O . GLN A 1 208 ? -11.120 -15.989 4.472 1.00 85.44 208 GLN A O 1
ATOM 1635 N N . PRO A 1 209 ? -9.496 -16.460 5.963 1.00 73.06 209 PRO A N 1
ATOM 1636 C CA . PRO A 1 209 ? -8.794 -17.369 5.067 1.00 73.06 209 PRO A CA 1
ATOM 1637 C C . PRO A 1 209 ? -9.655 -18.615 4.802 1.00 73.06 209 PRO A C 1
ATOM 1639 O O . PRO A 1 209 ? -10.208 -19.198 5.736 1.00 73.06 209 PRO A O 1
ATOM 1642 N N . SER A 1 210 ? -9.778 -18.981 3.524 1.00 53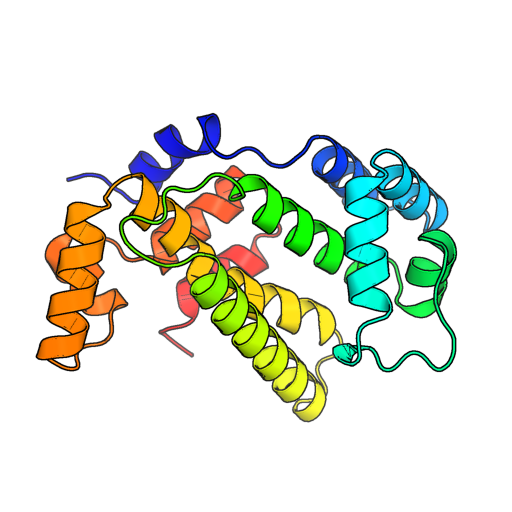.81 210 SER A N 1
ATOM 1643 C CA . SER A 1 210 ? -10.502 -20.165 3.033 1.00 53.81 210 SER A CA 1
ATOM 1644 C C . SER A 1 210 ? -9.787 -21.474 3.331 1.00 53.81 210 SER A C 1
ATOM 1646 O O . SER A 1 210 ? -8.544 -21.476 3.176 1.00 53.81 210 SER A O 1
#

Sequence (210 aa):
MKTAEELISISTTLYTLPKVYLEVKKVIDNPDATMADLSRAISIDPGMTATVLKLVNSAFYAMPRKVETISRAVGILGMQPVHDLTLAVAITRAFGQLDQQVMSMDVYWANSFFSGLVARELARRCFLVDSERMFVEGLLREIGHLIMYDQLPEQSEQALRESAQTGKPIHLVEQQQLGFDFTEVGQALVEAWQLPKNLGIAIRHQNQPS

Secondary structure (DSSP, 8-state):
---HHHHHHHHTTTS---HHHHHHHHHHT-TT--HHHHHHHHHT-HHHHHHHHHHHTSTTT--SS----HHHHHHHH-HHHHHHHHHHHHHHHHTTT---SSS-HHHHHHHHHHHHHHHHHHHHHTT-S-HHHHHHHHHSTTTHHHHHHHHSHHHHHHHHHHHHHH---HHHHHHHHHSS-HHHHHHHHHHHTT--HHHHHHHHHTTS--

Foldseek 3Di:
DAFLLNLLVVCCVLQDFDPLLVQLVVQVPDPPHDLVSNQVSQVVDVVLFVQLQCVCPDVLVVDPDRDDGSSVVCVVVNSVLSSLSSVLVRNCVSLVPQDCLQHDPVVLQVQLQVQLSVQLVVCVVVVNPPSSNSSSLSSLLQVLVSSCCRPPVPQLNVLVVCCVVVVDDSQVSCCVRPVGGSLSSSLSNCVVNVHDNVSNVCSNCVVPDD

Solvent-accessible surface area (backbone atoms only — not comparable to full-atom values): 11360 Å² total; per-residue (Å²): 130,74,48,44,62,59,54,39,70,62,43,54,78,75,48,50,75,46,71,54,53,56,50,35,46,57,38,72,74,36,91,85,55,49,66,66,52,46,28,51,32,44,57,75,37,67,67,57,38,52,52,49,40,50,54,57,56,28,80,90,58,62,55,96,61,88,58,89,46,58,56,56,47,31,72,73,64,34,60,66,50,49,50,46,51,47,49,52,53,32,53,55,55,42,55,66,78,62,71,56,86,60,50,56,62,68,58,51,53,51,52,22,50,52,39,5,53,51,38,20,53,51,28,52,76,69,67,44,88,60,23,61,55,34,21,44,49,29,38,52,42,62,54,12,44,59,56,38,37,65,78,36,33,69,60,44,44,51,32,53,51,49,19,69,73,70,71,48,60,55,55,59,43,27,31,73,76,55,73,45,31,42,29,52,29,27,20,43,45,32,56,75,67,68,46,67,63,68,56,21,52,52,26,50,41,68,90,58,82,130

pLDDT: mean 90.61, std 6.88, range [53.81, 97.94]

Mean predicted aligned error: 4.54 Å

Nearest PDB structures (foldseek):
  3m1t-assembly1_A  TM=8.611E-01  e=3.597E-09  Shewanella amazonensis SB2B
  3hc1-assembly1_A  TM=7.876E-01  e=1.371E-08  Geobacter sulfurreducens
  3i7a-assembly1_A  TM=6.796E-01  e=7.958E-07  Shewanella amazonensis SB2B
  3p3q-assembly3_B  TM=5.058E-01  e=3.632E-07  Methylococcus capsulatus
  1vqr-assembly4_D  TM=4.869E-01  e=1.341E-03  Campylobacter jejuni subsp. jejuni NCTC 11168 = ATCC 700819

Radius of gyration: 17.64 Å; Cα contacts (8 Å, |Δi|>4): 257; chains: 1; bounding box: 51×36×53 Å